Protein AF-A0A8H6SR67-F1 (afdb_monomer)

Foldseek 3Di:
DDDDPPDDPDPPPDPDVPPPPPLNVQLVVDPDPVSNVVSVVVVVVVVVVVVVVVVCCVVCVCVVVDHDPVNVVVVVVVVVVVVVVVVVVVVVVVVVVVVVVVVVVVVVVVVVVVVVVVVPPDVPDDDPDPPDPPPVVVPDPPDDDDPDDDDPDDPPVPPVVVVVVVVPPPDPDPPPPPDDPPPDDDDDDDDDDD

Secondary structure (DSSP, 8-state):
-PPP--S-S-------TT---HHHHHHHT-SSHHHHHHHHHHHHHHHHHHHHHHHHHHHHHHHHS-S-HHHHHHHHHHHHHHHHHHHHHHHHHHHHHHHHHHHHHHHHHHHHHHHHHHHTS-TT--TT----TTSGGG-S------TT-----TTSHHHHHHHHTTTSS------------------PPPP---

Radius of gyration: 42.51 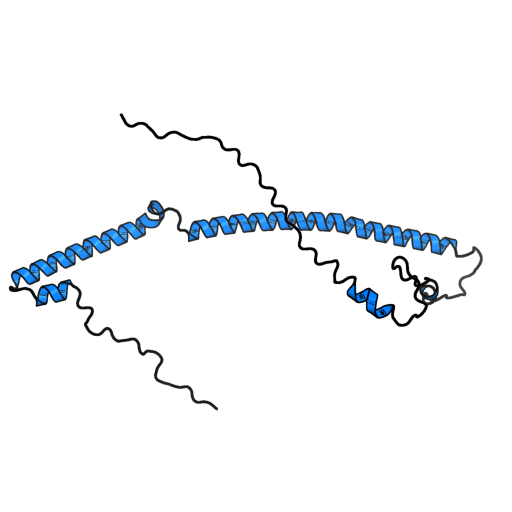Å; Cα contacts (8 Å, |Δi|>4): 21; chains: 1; bounding box: 93×81×114 Å

pLDDT: mean 72.92, std 17.98, range [45.72, 97.69]

Structure (mmCIF, N/CA/C/O backbone):
data_AF-A0A8H6SR67-F1
#
_entry.id   AF-A0A8H6SR67-F1
#
loop_
_atom_site.group_PDB
_atom_site.id
_atom_site.type_symbol
_atom_site.label_atom_id
_atom_site.labe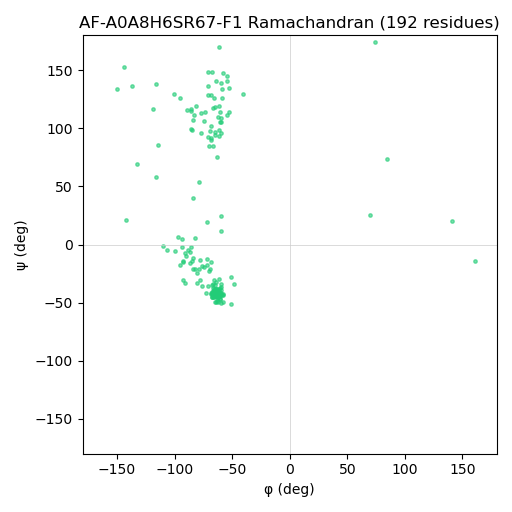l_alt_id
_atom_site.label_comp_id
_atom_site.label_asym_id
_atom_site.label_entity_id
_atom_site.label_seq_id
_atom_site.pdbx_PDB_ins_code
_atom_site.Cartn_x
_atom_site.Cartn_y
_atom_site.Cartn_z
_atom_site.occupancy
_atom_site.B_iso_or_equiv
_atom_site.auth_seq_id
_atom_site.auth_comp_id
_atom_site.auth_asym_id
_atom_site.auth_atom_id
_atom_site.pdbx_PDB_model_num
ATOM 1 N N . MET A 1 1 ? 12.847 -42.271 16.193 1.00 48.56 1 MET A N 1
ATOM 2 C CA . MET A 1 1 ? 11.370 -42.287 16.180 1.00 48.56 1 MET A CA 1
ATOM 3 C C . MET A 1 1 ? 10.909 -41.664 17.487 1.00 48.56 1 MET A C 1
ATOM 5 O O . MET A 1 1 ? 10.981 -42.322 18.514 1.00 48.56 1 MET A O 1
ATOM 9 N N . SER A 1 2 ? 10.582 -40.372 17.466 1.00 56.56 2 SER A N 1
ATOM 10 C CA . SER A 1 2 ? 10.213 -39.601 18.661 1.00 56.56 2 SER A CA 1
ATOM 11 C C . SER A 1 2 ? 8.695 -39.578 18.804 1.00 56.56 2 SER A C 1
ATOM 13 O O . SER A 1 2 ? 7.998 -39.233 17.852 1.00 56.56 2 SER A O 1
ATOM 15 N N . ALA A 1 3 ? 8.195 -39.978 19.971 1.00 55.03 3 ALA A N 1
ATOM 16 C CA . ALA A 1 3 ? 6.772 -39.980 20.281 1.00 55.03 3 ALA A CA 1
ATOM 17 C C . ALA A 1 3 ? 6.247 -38.538 20.454 1.00 55.03 3 ALA A C 1
ATOM 19 O O . ALA A 1 3 ? 6.911 -37.732 21.113 1.00 55.03 3 ALA A O 1
ATOM 20 N N . PRO A 1 4 ? 5.075 -38.190 19.891 1.00 62.72 4 PRO A N 1
ATOM 21 C CA . PRO A 1 4 ? 4.461 -36.888 20.110 1.00 62.72 4 PRO A CA 1
ATOM 22 C C . PRO A 1 4 ? 3.940 -36.786 21.549 1.00 62.72 4 PRO A C 1
ATOM 24 O O . PRO A 1 4 ? 3.215 -37.651 22.039 1.00 62.72 4 PRO A O 1
ATOM 27 N N . ASN A 1 5 ? 4.339 -35.708 22.220 1.00 56.53 5 ASN A N 1
ATOM 28 C CA . ASN A 1 5 ? 3.987 -35.369 23.594 1.00 56.53 5 ASN A CA 1
ATOM 29 C C . ASN A 1 5 ? 2.497 -34.972 23.656 1.00 56.53 5 ASN A C 1
ATOM 31 O O . ASN A 1 5 ? 2.131 -33.806 23.517 1.00 56.53 5 ASN A O 1
ATOM 35 N N . SER A 1 6 ? 1.629 -35.975 23.772 1.00 63.91 6 SER A N 1
ATOM 36 C CA . SER A 1 6 ? 0.184 -35.820 23.931 1.00 63.91 6 SER A CA 1
ATOM 37 C C . SER A 1 6 ? -0.126 -35.415 25.373 1.00 63.91 6 SER A C 1
ATOM 39 O O . SER A 1 6 ? 0.089 -36.210 26.285 1.00 63.91 6 SER A O 1
ATOM 41 N N . GLY A 1 7 ? -0.627 -34.193 25.593 1.00 59.91 7 GLY A N 1
ATOM 42 C CA . GLY A 1 7 ? -1.340 -33.891 26.845 1.00 59.91 7 GLY A CA 1
ATOM 43 C C . GLY A 1 7 ? -1.136 -32.532 27.522 1.00 59.91 7 GLY A C 1
ATOM 44 O O . GLY A 1 7 ? -1.398 -32.444 28.718 1.00 59.91 7 GLY A O 1
ATOM 45 N N . LYS A 1 8 ? -0.672 -31.471 26.839 1.00 60.59 8 LYS A N 1
ATOM 46 C CA . LYS A 1 8 ? -0.460 -30.147 27.481 1.00 60.59 8 LYS A CA 1
ATOM 47 C C . LYS A 1 8 ? -0.822 -28.914 26.621 1.00 60.59 8 LYS A C 1
ATOM 49 O O . LYS A 1 8 ? -0.307 -27.837 26.889 1.00 60.59 8 LYS A O 1
ATOM 54 N N . ILE A 1 9 ? -1.660 -29.024 25.583 1.00 63.28 9 ILE A N 1
ATOM 55 C CA . ILE A 1 9 ? -1.846 -27.904 24.623 1.00 63.28 9 ILE A CA 1
ATOM 56 C C . ILE A 1 9 ? -2.922 -26.883 25.047 1.00 63.28 9 ILE A C 1
ATOM 58 O O . ILE A 1 9 ? -2.877 -25.747 24.594 1.00 63.28 9 ILE A O 1
ATOM 62 N N . PHE A 1 10 ? -3.806 -27.200 25.997 1.00 70.12 10 PHE A N 1
ATOM 63 C CA . PHE A 1 10 ? -4.780 -26.224 26.506 1.00 70.12 10 PHE A CA 1
ATOM 64 C C . PHE A 1 10 ? -4.816 -26.215 28.026 1.00 70.12 10 PHE A C 1
ATOM 66 O O . PHE A 1 10 ? -5.795 -26.596 28.652 1.00 70.12 10 PHE A O 1
ATOM 73 N N . ASN A 1 11 ? -3.733 -25.729 28.627 1.00 61.09 11 ASN A N 1
ATOM 74 C CA . ASN A 1 11 ? -3.789 -25.204 29.986 1.00 61.09 11 ASN A CA 1
ATOM 75 C C . ASN A 1 11 ? -4.380 -23.782 29.930 1.00 61.09 11 ASN A C 1
ATOM 77 O O . ASN A 1 11 ? -3.738 -22.827 30.359 1.00 61.09 11 ASN A O 1
ATOM 81 N N . VAL A 1 12 ? -5.560 -23.639 29.311 1.00 71.62 12 VAL A N 1
ATOM 82 C CA . VAL A 1 12 ? -6.364 -22.421 29.429 1.00 71.62 12 VAL A CA 1
ATOM 83 C C . VAL A 1 12 ? -6.784 -22.394 30.893 1.00 71.62 12 VAL A C 1
ATOM 85 O O . VAL A 1 12 ? -7.403 -23.364 31.332 1.00 71.62 12 VAL A O 1
ATOM 88 N N . PRO A 1 13 ? -6.389 -21.379 31.680 1.00 67.94 13 PRO A N 1
ATOM 89 C CA . PRO A 1 13 ? -6.918 -21.214 33.020 1.00 67.94 13 PRO A CA 1
ATOM 90 C C . PRO A 1 13 ? -8.438 -21.216 32.894 1.00 67.94 13 PRO A C 1
ATOM 92 O O . PRO A 1 13 ? -8.996 -20.341 32.231 1.00 67.94 13 PRO A O 1
ATOM 95 N N . GLU A 1 14 ? -9.097 -22.234 33.448 1.00 61.97 14 GLU A N 1
ATOM 96 C CA . GLU A 1 14 ? -10.540 -22.163 33.624 1.00 61.97 14 GLU A CA 1
ATOM 97 C C . GLU A 1 14 ? -10.808 -20.856 34.374 1.00 61.97 14 GLU A C 1
ATOM 99 O O . GLU A 1 14 ? -10.043 -20.553 35.302 1.00 61.97 14 GLU A O 1
ATOM 104 N N . PRO A 1 15 ? -11.801 -20.050 33.959 1.00 56.59 15 PRO A N 1
ATOM 105 C CA . PRO A 1 15 ? -12.179 -18.866 34.703 1.00 56.59 15 PRO A CA 1
ATOM 106 C C . PRO A 1 15 ? -12.599 -19.350 36.085 1.00 56.59 15 PRO A C 1
ATOM 108 O O . PRO A 1 15 ? -13.715 -19.820 36.309 1.00 56.59 15 PRO A O 1
ATOM 111 N N . THR A 1 16 ? -11.655 -19.303 37.022 1.00 61.44 16 THR A N 1
ATOM 112 C CA . THR A 1 16 ? -11.962 -19.374 38.434 1.00 61.44 16 THR A CA 1
ATOM 113 C C . THR A 1 16 ? -12.971 -18.260 38.654 1.00 61.44 16 THR A C 1
ATOM 115 O O . THR A 1 16 ? -12.894 -17.211 38.019 1.00 61.44 16 THR A O 1
ATOM 118 N N . SER A 1 17 ? -13.970 -18.509 39.487 1.00 55.38 17 SER A N 1
ATOM 119 C CA . SER A 1 17 ? -15.159 -17.683 39.733 1.00 55.38 17 SER A CA 1
ATOM 120 C C . SER A 1 17 ? -14.891 -16.251 40.260 1.00 55.38 17 SER A C 1
ATOM 122 O O . SER A 1 17 ? -15.740 -15.664 40.921 1.00 55.38 17 SER A O 1
ATOM 124 N N . ALA A 1 18 ? -13.709 -15.699 39.988 1.00 51.75 18 ALA A N 1
ATOM 125 C CA . ALA A 1 18 ? -13.284 -14.319 40.132 1.00 51.75 18 ALA A CA 1
ATOM 126 C C . ALA A 1 18 ? -13.966 -13.354 39.144 1.00 51.75 18 ALA A C 1
ATOM 128 O O . ALA A 1 18 ? -13.979 -12.162 39.420 1.00 51.75 18 ALA A O 1
ATOM 129 N N . ASP A 1 19 ? -14.615 -13.841 38.081 1.00 56.16 19 ASP A N 1
ATOM 130 C CA . ASP A 1 19 ? -15.548 -13.032 37.276 1.00 56.16 19 ASP A CA 1
ATOM 131 C C . ASP A 1 19 ? -16.954 -13.008 37.904 1.00 56.16 19 ASP A C 1
ATOM 133 O O . ASP A 1 19 ? -17.977 -13.069 37.217 1.00 56.16 19 ASP A O 1
ATOM 137 N N . GLN A 1 20 ? -17.039 -12.912 39.236 1.00 58.94 20 GLN A N 1
ATOM 138 C CA . GLN A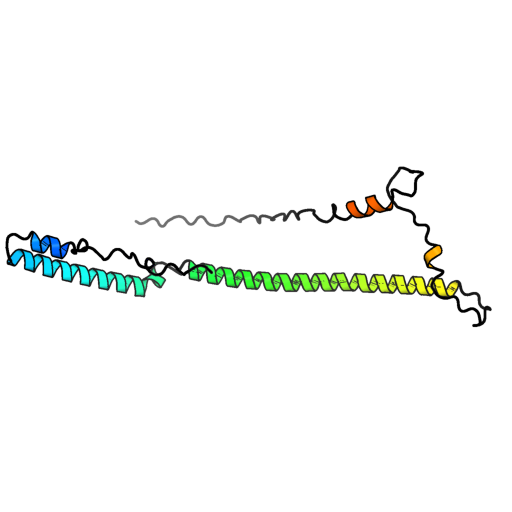 1 20 ? -18.244 -12.329 39.810 1.00 58.94 20 GLN A CA 1
ATOM 139 C C . GLN A 1 20 ? -18.320 -10.905 39.276 1.00 58.94 20 GLN A C 1
ATOM 141 O O . GLN A 1 20 ? -17.466 -10.067 39.564 1.00 58.94 20 GLN A O 1
ATOM 146 N N . THR A 1 21 ? -19.334 -10.638 38.458 1.00 71.06 21 THR A N 1
ATOM 147 C CA . THR A 1 21 ? -19.609 -9.275 38.020 1.00 71.06 21 THR A CA 1
ATOM 148 C C . THR A 1 21 ? -19.749 -8.401 39.266 1.00 71.06 21 THR A C 1
ATOM 150 O O . THR A 1 21 ? -20.254 -8.848 40.299 1.00 71.06 21 THR A O 1
ATOM 153 N N . THR A 1 22 ? -19.306 -7.144 39.200 1.00 79.31 22 THR A N 1
ATOM 154 C CA . THR A 1 22 ? -19.387 -6.208 40.337 1.00 79.31 22 THR A CA 1
ATOM 155 C C . THR A 1 22 ? -20.805 -6.142 40.928 1.00 79.31 22 THR A C 1
ATOM 157 O O . THR A 1 22 ? -20.970 -5.943 42.128 1.00 79.31 22 THR A O 1
ATOM 160 N N . ALA A 1 23 ? -21.830 -6.400 40.106 1.00 76.25 23 ALA A N 1
ATOM 161 C CA . ALA A 1 23 ? -23.219 -6.545 40.527 1.00 76.25 23 ALA A CA 1
ATOM 162 C C . ALA A 1 23 ? -23.479 -7.786 41.405 1.00 76.25 23 ALA A C 1
ATOM 164 O O . ALA A 1 23 ? -24.133 -7.663 42.437 1.00 76.25 23 ALA A O 1
ATOM 165 N N . ALA A 1 24 ? -22.947 -8.960 41.048 1.00 77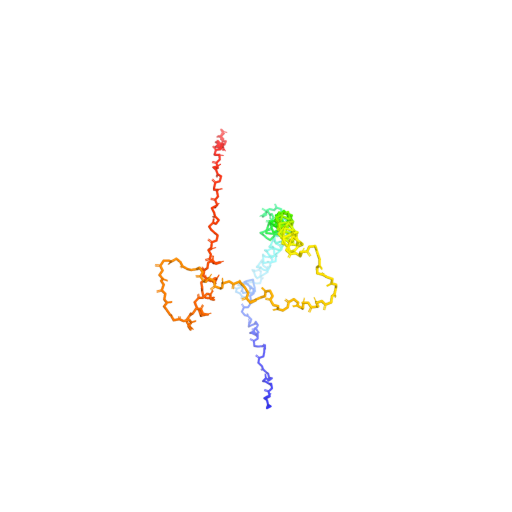.94 24 ALA A N 1
ATOM 166 C CA . ALA A 1 24 ? -23.105 -10.188 41.832 1.00 77.94 24 ALA A CA 1
ATOM 167 C C . ALA A 1 24 ? -22.447 -10.075 43.219 1.00 77.94 24 ALA A C 1
ATOM 169 O O . ALA A 1 24 ? -23.024 -10.511 44.217 1.00 77.94 24 ALA A O 1
ATOM 170 N N . GLN A 1 25 ? -21.283 -9.419 43.304 1.00 83.38 25 GLN A N 1
ATOM 171 C CA . GLN A 1 25 ? -20.640 -9.133 44.589 1.00 83.38 25 GLN A CA 1
ATOM 172 C C . GLN A 1 25 ? -21.457 -8.123 45.416 1.00 83.38 25 GLN A C 1
ATOM 174 O O . GLN A 1 25 ? -21.718 -8.353 46.596 1.00 83.38 25 GLN A O 1
ATOM 179 N N . ALA A 1 26 ? -21.942 -7.043 44.793 1.00 83.31 26 ALA A N 1
ATOM 180 C CA . ALA A 1 26 ? -22.768 -6.042 45.470 1.00 83.31 26 ALA A CA 1
ATOM 181 C C . ALA A 1 26 ? -24.114 -6.606 45.970 1.00 83.31 26 ALA A C 1
ATOM 183 O O . ALA A 1 26 ? -24.610 -6.185 47.016 1.00 83.31 26 ALA A O 1
ATOM 184 N N . GLN A 1 27 ? -24.692 -7.587 45.270 1.00 80.94 27 GLN A N 1
ATOM 185 C CA . GLN A 1 27 ? -25.867 -8.323 45.742 1.00 80.94 27 GLN A CA 1
ATOM 186 C C . GLN A 1 27 ? -25.554 -9.199 46.958 1.00 80.94 27 GLN A C 1
ATOM 188 O O . GLN A 1 27 ? -26.343 -9.223 47.902 1.00 80.94 27 GLN A O 1
ATOM 193 N N . ALA A 1 28 ? -24.413 -9.896 46.961 1.00 84.12 28 ALA A N 1
ATOM 194 C CA . ALA A 1 28 ? -23.991 -10.737 48.083 1.00 84.12 28 ALA A CA 1
ATOM 195 C C . ALA A 1 28 ? -23.689 -9.920 49.355 1.00 84.12 28 ALA A C 1
ATOM 197 O O . ALA A 1 28 ? -23.907 -10.398 50.467 1.00 84.12 28 ALA A O 1
ATOM 198 N N . GLU A 1 29 ? -23.227 -8.679 49.196 1.00 87.81 29 GLU A N 1
ATOM 199 C CA . GLU A 1 29 ? -22.931 -7.750 50.294 1.00 87.81 29 GLU A CA 1
ATOM 200 C C . GLU A 1 29 ? -24.157 -6.929 50.754 1.00 87.81 29 GLU A C 1
ATOM 202 O O . GLU A 1 29 ? -24.098 -6.210 51.760 1.00 87.81 29 GLU A O 1
ATOM 207 N N . ALA A 1 30 ? -25.293 -7.028 50.054 1.00 89.88 30 ALA A N 1
ATOM 208 C CA . ALA A 1 30 ? -26.492 -6.262 50.371 1.00 89.88 30 ALA A CA 1
ATOM 209 C C . ALA A 1 30 ? -27.128 -6.715 51.697 1.00 89.88 30 ALA A C 1
ATOM 211 O O . ALA A 1 30 ? -27.452 -7.880 51.914 1.00 89.88 30 ALA A O 1
ATOM 212 N N . LYS A 1 31 ? -27.393 -5.751 52.588 1.00 91.31 31 LYS A N 1
ATOM 213 C CA . LYS A 1 31 ? -27.946 -6.017 53.931 1.00 91.31 31 LYS A CA 1
ATOM 214 C C . LYS A 1 31 ? -29.396 -6.510 53.919 1.00 91.31 31 LYS A C 1
ATOM 216 O O . LYS A 1 31 ? -29.853 -7.076 54.909 1.00 91.31 31 LYS A O 1
ATOM 221 N N . THR A 1 32 ? -30.140 -6.246 52.844 1.00 93.50 32 THR A N 1
ATOM 222 C CA . THR A 1 32 ? -31.551 -6.624 52.697 1.00 93.50 32 THR A CA 1
ATOM 223 C C . THR A 1 32 ? -31.862 -7.013 51.251 1.00 93.50 32 THR A C 1
ATOM 225 O O . THR A 1 32 ? -31.248 -6.507 50.311 1.00 93.50 32 THR A O 1
ATOM 228 N N . ALA A 1 33 ? -32.862 -7.880 51.062 1.00 90.50 33 ALA A N 1
ATOM 229 C CA . ALA A 1 33 ? -33.283 -8.341 49.735 1.00 90.50 33 ALA A CA 1
ATOM 230 C C . ALA A 1 33 ? -33.791 -7.205 48.827 1.00 90.50 33 ALA A C 1
ATOM 232 O O . ALA A 1 33 ? -33.637 -7.270 47.610 1.00 90.50 33 ALA A O 1
ATOM 233 N N . THR A 1 34 ? -34.370 -6.149 49.408 1.00 93.19 34 THR A N 1
ATOM 234 C CA . THR A 1 34 ? -34.803 -4.961 48.657 1.00 93.19 34 THR A CA 1
ATOM 235 C C . THR A 1 34 ? -33.614 -4.245 48.021 1.00 93.19 34 THR A C 1
ATOM 237 O O . THR A 1 34 ? -33.672 -3.923 46.839 1.00 93.19 34 THR A O 1
ATOM 240 N N . ILE A 1 35 ? -32.518 -4.067 48.771 1.00 91.19 35 ILE A N 1
ATOM 241 C CA . ILE A 1 35 ? -31.294 -3.428 48.265 1.00 91.19 35 ILE A CA 1
ATOM 242 C C . ILE A 1 35 ? -30.646 -4.303 47.184 1.00 91.19 35 ILE A C 1
ATOM 244 O O . ILE A 1 35 ? -30.235 -3.787 46.151 1.00 91.19 35 ILE A O 1
ATOM 248 N N . ALA A 1 36 ? -30.613 -5.627 47.367 1.00 88.44 36 ALA A N 1
ATOM 249 C CA . ALA A 1 36 ? -30.083 -6.545 46.353 1.00 88.44 36 ALA A CA 1
ATOM 250 C C . ALA A 1 36 ? -30.842 -6.449 45.013 1.00 88.44 36 ALA A C 1
ATOM 252 O O . ALA A 1 36 ? -30.228 -6.466 43.946 1.00 88.44 36 ALA A O 1
ATOM 253 N N . ARG A 1 37 ? -32.173 -6.300 45.063 1.00 89.88 37 ARG A N 1
ATOM 254 C CA . ARG A 1 37 ? -33.010 -6.138 43.866 1.00 89.88 37 ARG A CA 1
ATOM 255 C C . ARG A 1 37 ? -32.811 -4.777 43.193 1.00 89.88 37 ARG A C 1
ATOM 257 O O . ARG A 1 37 ? -32.835 -4.693 41.973 1.00 89.88 37 ARG A O 1
ATOM 264 N N . GLU A 1 38 ? -32.592 -3.719 43.966 1.00 92.12 38 GLU A N 1
ATOM 265 C CA . GLU A 1 38 ? -32.273 -2.394 43.419 1.00 92.12 38 GLU A CA 1
ATOM 266 C C . GLU A 1 38 ? -30.908 -2.384 42.710 1.00 92.12 38 GLU A C 1
ATOM 268 O O . GLU A 1 38 ? -30.781 -1.826 41.621 1.00 92.12 38 GLU A O 1
ATOM 273 N N . VAL A 1 39 ? -29.907 -3.075 43.269 1.00 91.69 39 VAL A N 1
ATOM 274 C CA . VAL A 1 39 ? -28.605 -3.290 42.614 1.00 91.69 39 VAL A CA 1
ATOM 275 C C . VAL A 1 39 ? -28.766 -4.038 41.288 1.00 91.69 39 VAL A C 1
ATOM 277 O O . VAL A 1 39 ? -28.141 -3.652 40.305 1.00 91.69 39 VAL A O 1
ATOM 280 N N . GLU A 1 40 ? -29.623 -5.061 41.239 1.00 88.25 40 GLU A N 1
ATOM 281 C CA . GLU A 1 40 ? -29.919 -5.816 40.011 1.00 88.25 40 GLU A CA 1
ATOM 282 C C . GLU A 1 40 ? -30.492 -4.920 38.909 1.00 88.25 40 GLU A C 1
ATOM 284 O O . GLU A 1 40 ? -29.983 -4.902 37.793 1.00 88.25 40 GLU A O 1
ATOM 289 N N . ILE A 1 41 ? -31.514 -4.125 39.245 1.00 92.69 41 ILE A N 1
ATOM 290 C CA . ILE A 1 41 ? -32.176 -3.214 38.302 1.00 92.69 41 ILE A CA 1
ATOM 291 C C . ILE A 1 41 ? -31.185 -2.172 37.777 1.00 92.69 41 ILE A C 1
ATOM 293 O O . ILE A 1 41 ? -31.146 -1.898 36.578 1.00 92.69 41 ILE A O 1
ATOM 297 N N . ASN A 1 42 ? -30.359 -1.609 38.660 1.00 91.56 42 ASN A N 1
ATOM 298 C CA . ASN A 1 42 ? -29.353 -0.626 38.271 1.00 91.56 42 ASN A CA 1
ATOM 299 C C . ASN A 1 42 ? -28.264 -1.240 37.383 1.00 91.56 42 ASN A C 1
ATOM 301 O O . ASN A 1 42 ? -27.809 -0.587 36.444 1.00 91.56 42 ASN A O 1
ATOM 305 N N . ALA A 1 43 ? -27.857 -2.482 37.658 1.00 90.50 43 ALA A N 1
ATOM 306 C CA . ALA A 1 43 ? -26.887 -3.199 36.841 1.00 90.50 43 ALA A CA 1
ATOM 307 C C . ALA A 1 43 ? -27.436 -3.494 35.438 1.00 90.50 43 ALA A C 1
ATOM 309 O O . ALA A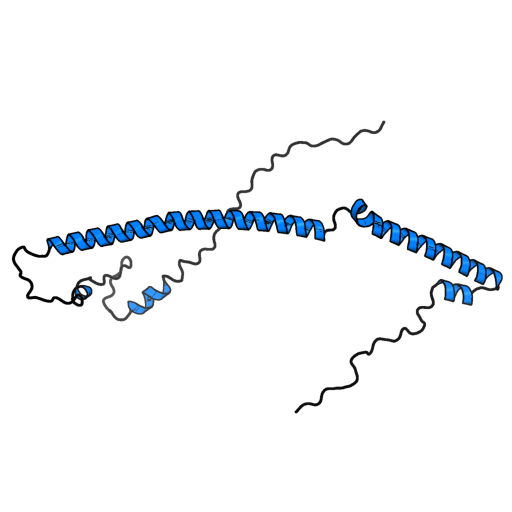 1 43 ? -26.738 -3.234 34.458 1.00 90.50 43 ALA A O 1
ATOM 310 N N . GLU A 1 44 ? -28.684 -3.960 35.331 1.00 91.38 44 GLU A N 1
ATOM 311 C CA . GLU A 1 44 ? -29.306 -4.230 34.030 1.00 91.38 44 GLU A CA 1
ATOM 312 C C . GLU A 1 44 ? -29.487 -2.935 33.229 1.00 91.38 44 GLU A C 1
ATOM 314 O O . GLU A 1 44 ? -29.114 -2.869 32.063 1.00 91.38 44 GLU A O 1
ATOM 319 N N . HIS A 1 45 ? -29.926 -1.850 33.876 1.00 94.94 45 HIS A N 1
ATOM 320 C CA . HIS A 1 45 ? -30.037 -0.549 33.217 1.00 94.94 45 HIS A CA 1
ATOM 321 C C . HIS A 1 45 ? -28.677 -0.017 32.731 1.00 94.94 45 HIS A C 1
ATOM 323 O O . HIS A 1 45 ? -28.570 0.511 31.625 1.00 94.94 45 HIS A O 1
ATOM 329 N N . ALA A 1 46 ? -27.615 -0.160 33.531 1.00 92.62 46 ALA A N 1
ATOM 330 C CA . ALA A 1 46 ? -26.271 0.241 33.121 1.00 92.62 46 ALA A CA 1
ATOM 331 C C . ALA A 1 46 ? -25.761 -0.584 31.929 1.00 92.62 46 ALA A C 1
ATOM 333 O O . ALA A 1 46 ? -25.130 -0.030 31.027 1.00 92.62 46 ALA A O 1
ATOM 334 N N . LYS A 1 47 ? -26.058 -1.888 31.911 1.00 92.31 47 LYS A N 1
ATOM 335 C CA . LYS A 1 47 ? -25.741 -2.785 30.799 1.00 92.31 47 LYS A CA 1
ATOM 336 C C . LYS A 1 47 ? -26.479 -2.370 29.525 1.00 92.31 47 LYS A C 1
ATOM 338 O O . LYS A 1 47 ? -25.818 -2.184 28.510 1.00 92.31 47 LYS A O 1
ATOM 343 N N . ASP A 1 48 ? -27.786 -2.124 29.589 1.00 95.19 48 ASP A N 1
ATOM 344 C CA . ASP A 1 48 ? -28.582 -1.684 28.434 1.00 95.19 48 ASP A CA 1
ATOM 345 C C . ASP A 1 48 ? -28.051 -0.369 27.840 1.00 95.19 48 ASP A C 1
ATOM 347 O O . ASP A 1 48 ? -27.904 -0.223 26.623 1.00 95.19 48 ASP A O 1
ATOM 351 N N . VAL A 1 49 ? -27.709 0.600 28.698 1.00 95.88 49 VAL A N 1
ATOM 352 C CA . VAL A 1 49 ? -27.119 1.874 28.261 1.00 95.88 49 VAL A CA 1
ATOM 353 C C . VAL A 1 49 ? -25.752 1.652 27.609 1.00 95.88 49 VAL A C 1
ATOM 355 O O . VAL A 1 49 ? -25.464 2.271 26.583 1.00 95.88 49 VAL A O 1
ATOM 358 N N . ALA A 1 50 ? -24.917 0.774 28.169 1.00 93.25 50 ALA A N 1
ATOM 359 C CA . ALA A 1 50 ? -23.608 0.451 27.608 1.00 93.25 50 ALA A CA 1
ATOM 360 C C . ALA A 1 50 ? -23.717 -0.274 26.257 1.00 93.25 50 ALA A C 1
ATOM 362 O O . ALA A 1 50 ? -22.992 0.077 25.325 1.00 93.25 50 ALA A O 1
ATOM 363 N N . GLU A 1 51 ? -24.636 -1.232 26.121 1.00 94.38 51 GLU A N 1
ATOM 364 C CA . GLU A 1 51 ? -24.908 -1.937 24.863 1.00 94.38 51 GLU A CA 1
ATOM 365 C C . GLU A 1 51 ? -25.403 -0.970 23.785 1.00 94.38 51 GLU A C 1
ATOM 367 O O . GLU A 1 51 ? -24.892 -0.979 22.664 1.00 94.38 51 GLU A O 1
ATOM 372 N N . ASN A 1 52 ? -26.328 -0.070 24.130 1.00 94.69 52 ASN A N 1
ATOM 373 C CA . ASN A 1 52 ? -26.814 0.948 23.204 1.00 94.69 52 ASN A CA 1
ATOM 374 C C . ASN A 1 52 ? -25.699 1.930 22.800 1.00 94.69 52 ASN A C 1
ATOM 376 O O . ASN A 1 52 ? -25.522 2.222 21.620 1.00 94.69 52 ASN A O 1
ATOM 380 N N . ALA A 1 53 ? -24.885 2.396 23.752 1.00 90.62 53 ALA A N 1
ATOM 381 C CA . ALA A 1 53 ? -23.745 3.263 23.456 1.00 90.62 53 ALA A CA 1
ATOM 382 C C . ALA A 1 53 ? -22.714 2.571 22.548 1.00 90.62 53 ALA A C 1
ATOM 384 O O . ALA A 1 53 ? -22.217 3.189 21.606 1.00 90.62 53 ALA A O 1
ATOM 385 N N . ALA A 1 54 ? -22.422 1.289 22.784 1.00 89.25 54 ALA A N 1
ATOM 386 C CA . ALA A 1 54 ? -21.536 0.497 21.936 1.00 89.25 54 ALA A CA 1
ATOM 387 C C . ALA A 1 54 ? -22.120 0.294 20.531 1.00 89.25 54 ALA A C 1
ATOM 389 O O . ALA A 1 54 ? -21.395 0.419 19.546 1.00 89.25 54 ALA A O 1
ATOM 390 N N . PHE A 1 55 ? -23.427 0.045 20.422 1.00 89.94 55 PHE A N 1
ATOM 391 C CA . PHE A 1 55 ? -24.124 -0.063 19.143 1.00 89.94 55 PHE A CA 1
ATOM 392 C C . PHE A 1 55 ? -24.082 1.253 18.355 1.00 89.94 55 PHE A C 1
ATOM 394 O O . PHE A 1 55 ? -23.749 1.258 17.168 1.00 89.94 55 PHE A O 1
ATOM 401 N N . VAL A 1 56 ? -24.358 2.385 19.008 1.00 87.06 56 VAL A N 1
ATOM 402 C CA . VAL A 1 56 ? -24.247 3.721 18.400 1.00 87.06 56 VAL A CA 1
ATOM 403 C C . VAL A 1 56 ? -22.801 3.998 17.982 1.00 87.06 56 VAL A C 1
ATOM 405 O O . VAL A 1 56 ? -22.565 4.455 16.869 1.00 87.06 56 VAL A O 1
ATOM 408 N N . ALA A 1 57 ? -21.816 3.658 18.815 1.00 84.25 57 ALA A N 1
ATOM 409 C CA . ALA A 1 57 ? -20.403 3.814 18.478 1.00 84.25 57 ALA A CA 1
ATOM 410 C C . ALA A 1 57 ? -19.952 2.895 17.329 1.00 84.25 57 ALA A C 1
ATOM 412 O O . ALA A 1 57 ? -19.116 3.300 16.533 1.00 84.25 57 ALA A O 1
ATOM 413 N N . GLN A 1 58 ? -20.495 1.683 17.197 1.00 84.00 58 GLN A N 1
ATOM 414 C CA . GLN A 1 58 ? -20.206 0.804 16.058 1.00 84.00 58 GLN A CA 1
ATOM 415 C C . GLN A 1 58 ? -20.868 1.295 14.769 1.00 84.00 58 GLN A C 1
ATOM 417 O O . GLN A 1 58 ? -20.240 1.267 13.713 1.00 84.00 58 GLN A O 1
ATOM 422 N N . SER A 1 59 ? -22.121 1.746 14.849 1.00 85.06 59 SER A N 1
ATOM 423 C CA . SER A 1 59 ? -22.893 2.186 13.681 1.00 85.06 59 SER A CA 1
ATOM 424 C C . SER A 1 59 ? -22.473 3.565 13.170 1.00 85.06 59 SER A C 1
ATOM 426 O O . SER A 1 59 ? -22.436 3.769 11.962 1.00 85.06 59 SER A O 1
ATOM 428 N N . HIS A 1 60 ? -22.101 4.483 14.063 1.00 80.38 60 HIS A N 1
ATOM 429 C CA . HIS A 1 60 ? -21.673 5.844 13.719 1.00 80.38 60 HIS A CA 1
ATOM 430 C C . HIS A 1 60 ? -20.166 6.074 13.858 1.00 80.38 60 HIS A C 1
ATOM 432 O O . HIS A 1 60 ? -19.673 7.144 13.507 1.00 80.38 60 HIS A O 1
ATOM 438 N N . GLY A 1 61 ? -19.420 5.088 14.359 1.00 73.56 61 GLY A N 1
ATOM 439 C CA . GLY A 1 61 ? -17.967 5.150 14.512 1.00 73.56 61 GLY A CA 1
ATOM 440 C C . GLY A 1 61 ? -17.252 5.571 13.232 1.00 73.56 61 GLY A C 1
ATOM 441 O O . GLY A 1 61 ? -16.522 6.553 13.284 1.00 73.56 61 GLY A O 1
ATOM 442 N N . PRO A 1 62 ? -17.504 4.939 12.071 1.00 70.38 62 PRO A N 1
ATOM 443 C CA . PRO A 1 62 ? -16.840 5.308 10.818 1.00 70.38 62 PRO A CA 1
ATOM 444 C C . PRO A 1 62 ? -17.081 6.766 10.394 1.00 70.38 62 PRO A C 1
ATOM 446 O O . PRO A 1 62 ? -16.181 7.411 9.856 1.00 70.38 62 PRO A O 1
ATOM 449 N N . ASP A 1 63 ? -18.269 7.302 10.685 1.00 71.50 63 ASP A N 1
ATOM 450 C CA . ASP A 1 63 ? -18.650 8.674 10.334 1.00 71.50 63 ASP A CA 1
ATOM 451 C C . ASP A 1 63 ? -18.090 9.707 11.330 1.00 71.50 63 ASP A C 1
ATOM 453 O O . ASP A 1 63 ? -17.737 10.820 10.940 1.00 71.50 63 ASP A O 1
ATOM 457 N N . LEU A 1 64 ? -17.977 9.347 12.617 1.00 69.25 64 LEU A N 1
ATOM 458 C CA . LEU A 1 64 ? -17.541 10.242 13.699 1.00 69.25 64 LEU A CA 1
ATOM 459 C C . LEU A 1 64 ? -16.033 10.188 13.980 1.00 69.25 64 LEU A C 1
ATOM 461 O O . LEU A 1 64 ? -15.453 11.197 14.380 1.00 69.25 64 LEU A O 1
ATOM 465 N N . THR A 1 65 ? -15.375 9.044 13.770 1.00 70.75 65 THR A N 1
ATOM 466 C CA . THR A 1 65 ? -13.914 8.899 13.930 1.00 70.75 65 THR A CA 1
ATOM 467 C C . THR A 1 65 ? -13.141 9.238 12.655 1.00 70.75 65 THR A C 1
ATOM 469 O O . THR A 1 65 ? -11.910 9.268 12.668 1.00 70.75 65 THR A O 1
ATOM 472 N N . GLY A 1 66 ? -13.857 9.511 11.559 1.00 65.75 66 GLY A N 1
ATOM 473 C CA . GLY A 1 66 ? -13.300 9.614 10.217 1.00 65.75 66 GLY A CA 1
ATOM 474 C C . GLY A 1 66 ? -12.936 8.247 9.636 1.00 65.75 66 GLY A C 1
ATOM 475 O O . GLY A 1 66 ? -12.996 7.228 10.329 1.00 65.75 66 GLY A O 1
ATOM 476 N N . GLN A 1 67 ? -12.536 8.246 8.355 1.00 69.12 67 GLN A N 1
ATOM 477 C CA . GLN A 1 67 ? -11.986 7.071 7.669 1.00 69.12 67 GLN A CA 1
ATOM 478 C C . GLN A 1 67 ? -11.041 6.323 8.602 1.00 69.12 67 GLN A C 1
ATOM 480 O O . GLN A 1 67 ? -10.130 6.935 9.177 1.00 69.12 67 GLN A O 1
ATOM 485 N N . THR A 1 68 ? -11.242 5.011 8.738 1.00 77.50 68 THR A N 1
ATOM 486 C CA . THR A 1 68 ? -10.364 4.228 9.599 1.00 77.50 68 THR A CA 1
ATOM 487 C C . THR A 1 68 ? -8.923 4.398 9.100 1.00 77.50 68 THR A C 1
ATOM 489 O O . THR A 1 68 ? -8.703 4.580 7.895 1.00 77.50 68 THR A O 1
ATOM 492 N N . PRO A 1 69 ? -7.908 4.365 9.982 1.00 77.00 69 PRO A N 1
ATOM 493 C CA . PRO A 1 69 ? -6.511 4.429 9.555 1.00 77.00 69 PRO A CA 1
ATOM 494 C C . PRO A 1 69 ? -6.203 3.451 8.408 1.00 77.00 69 PRO A C 1
ATOM 496 O O . PRO A 1 69 ? -5.448 3.786 7.500 1.00 77.00 69 PRO A O 1
ATOM 499 N N . THR A 1 70 ? -6.861 2.289 8.407 1.00 82.88 70 THR A N 1
ATOM 500 C CA . THR A 1 70 ? -6.846 1.281 7.339 1.00 82.88 70 THR A CA 1
ATOM 501 C C . THR A 1 70 ? -7.379 1.788 6.001 1.00 82.88 70 THR A C 1
ATOM 503 O O . THR A 1 70 ? -6.713 1.585 4.991 1.00 82.88 70 THR A O 1
ATOM 506 N N . ASP A 1 71 ? -8.521 2.476 5.973 1.00 82.25 71 ASP A N 1
ATOM 507 C CA . ASP A 1 71 ? -9.113 3.001 4.731 1.00 82.25 71 ASP A CA 1
ATOM 508 C C . ASP A 1 71 ? -8.230 4.086 4.105 1.00 82.25 71 ASP A C 1
ATOM 510 O O . ASP A 1 71 ? -8.037 4.132 2.885 1.00 82.25 71 ASP A O 1
ATOM 514 N N . ARG A 1 72 ? -7.626 4.931 4.952 1.00 80.69 72 ARG A N 1
ATOM 515 C CA . ARG A 1 72 ? -6.621 5.911 4.521 1.00 80.69 72 ARG A CA 1
ATOM 516 C C . ARG A 1 72 ? -5.393 5.229 3.934 1.00 80.69 72 ARG A C 1
ATOM 518 O O . ARG A 1 72 ? -4.994 5.553 2.818 1.00 80.69 72 ARG A O 1
ATOM 525 N N . LEU A 1 73 ? -4.840 4.246 4.643 1.00 87.38 73 LEU A N 1
ATOM 526 C CA . LEU A 1 73 ? -3.704 3.449 4.175 1.00 87.38 73 LEU A CA 1
ATOM 527 C C . LEU A 1 73 ? -4.001 2.748 2.846 1.00 87.38 73 LEU A C 1
ATOM 529 O O . LEU A 1 73 ? -3.166 2.768 1.946 1.00 87.38 73 LEU A O 1
ATOM 533 N N . GLN A 1 74 ? -5.189 2.165 2.693 1.00 90.12 74 GLN A N 1
ATOM 534 C CA . GLN A 1 74 ? -5.599 1.482 1.469 1.00 90.12 74 GLN A CA 1
ATOM 535 C C . GLN A 1 74 ? -5.744 2.455 0.292 1.00 90.12 74 GLN A C 1
ATOM 537 O O . GLN A 1 74 ? -5.319 2.149 -0.827 1.00 90.12 74 GLN A O 1
ATOM 542 N N . THR A 1 75 ? -6.294 3.643 0.545 1.00 88.25 75 THR A N 1
ATOM 543 C CA . THR A 1 75 ? -6.421 4.702 -0.462 1.00 88.25 75 THR A CA 1
ATOM 544 C C . THR A 1 75 ? -5.045 5.206 -0.899 1.00 88.25 75 THR A C 1
ATOM 546 O O . THR A 1 75 ? -4.745 5.236 -2.092 1.00 88.25 75 THR A O 1
ATOM 549 N N . GLU A 1 76 ? -4.165 5.531 0.052 1.00 89.62 76 GLU A N 1
ATOM 550 C CA . GLU A 1 76 ? -2.800 5.982 -0.237 1.00 89.62 76 GLU A CA 1
ATOM 551 C C . GLU A 1 76 ? -1.971 4.917 -0.961 1.00 89.62 76 GLU A C 1
ATOM 553 O O . GLU A 1 76 ? -1.236 5.239 -1.897 1.00 89.62 76 GLU A O 1
ATOM 558 N N . ALA A 1 77 ? -2.099 3.649 -0.560 1.00 94.44 77 ALA A N 1
ATOM 559 C CA . ALA A 1 77 ? -1.436 2.535 -1.226 1.00 94.44 77 ALA A CA 1
ATOM 560 C C . ALA A 1 77 ? -1.887 2.425 -2.686 1.00 94.44 77 ALA A C 1
ATOM 562 O O . ALA A 1 77 ? -1.046 2.360 -3.580 1.00 94.44 77 ALA A O 1
ATOM 563 N N . SER A 1 78 ? -3.197 2.497 -2.939 1.00 94.62 78 SER A N 1
ATOM 564 C CA . SER A 1 78 ? -3.756 2.421 -4.295 1.00 94.62 78 SER A CA 1
ATOM 565 C C . SER A 1 78 ? -3.246 3.558 -5.189 1.00 94.62 78 SER A C 1
ATOM 567 O O . SER A 1 78 ? -2.854 3.318 -6.333 1.00 94.62 78 SER A O 1
ATOM 569 N N . ILE A 1 79 ? -3.173 4.784 -4.655 1.00 94.00 79 ILE A N 1
ATOM 570 C CA . ILE A 1 79 ? -2.638 5.952 -5.373 1.00 94.00 79 ILE A CA 1
ATOM 571 C C . ILE A 1 79 ? -1.152 5.757 -5.702 1.00 94.00 79 ILE A C 1
ATOM 573 O O . ILE A 1 79 ? -0.748 5.921 -6.855 1.00 94.00 79 ILE A O 1
ATOM 577 N N . LYS A 1 80 ? -0.334 5.370 -4.715 1.00 96.50 80 LYS A N 1
ATOM 578 C CA . LYS A 1 80 ? 1.111 5.165 -4.912 1.00 96.50 80 LYS A CA 1
ATOM 579 C C . LYS A 1 80 ? 1.406 4.033 -5.892 1.00 96.50 80 LYS A C 1
ATOM 581 O O . LYS A 1 80 ? 2.317 4.159 -6.706 1.00 96.50 80 LYS A O 1
ATOM 586 N N . THR A 1 81 ? 0.632 2.948 -5.858 1.00 96.56 81 THR A N 1
ATOM 587 C CA . THR A 1 81 ? 0.763 1.855 -6.829 1.00 96.56 81 THR A CA 1
ATOM 588 C C . THR A 1 81 ? 0.462 2.333 -8.248 1.00 96.56 81 THR A C 1
ATOM 590 O O . THR A 1 81 ? 1.225 2.012 -9.156 1.00 96.56 81 THR A O 1
ATOM 593 N N . GLY A 1 82 ? -0.585 3.143 -8.443 1.00 95.44 82 GLY A N 1
ATOM 594 C CA . GLY A 1 82 ? -0.880 3.750 -9.745 1.00 95.44 82 GLY A CA 1
ATOM 595 C C . GLY A 1 82 ? 0.283 4.600 -10.267 1.00 95.44 82 GLY A C 1
ATOM 596 O O . GLY A 1 82 ? 0.764 4.380 -11.377 1.00 95.44 82 GLY A O 1
ATOM 597 N N . GLN A 1 83 ? 0.813 5.492 -9.426 1.00 95.50 83 GLN A N 1
ATOM 598 C CA . GLN A 1 83 ? 1.956 6.344 -9.776 1.00 95.50 83 GLN A CA 1
ATOM 599 C C . GLN A 1 83 ? 3.210 5.538 -10.137 1.00 95.50 83 GLN A C 1
ATOM 601 O O . GLN A 1 83 ? 3.881 5.849 -11.120 1.00 95.50 83 GLN A O 1
ATOM 606 N N . ALA A 1 84 ? 3.516 4.483 -9.377 1.00 95.00 84 ALA A N 1
ATOM 607 C CA . ALA A 1 84 ? 4.661 3.618 -9.651 1.00 95.00 84 ALA A CA 1
ATOM 608 C C . ALA A 1 84 ? 4.523 2.884 -10.995 1.00 95.00 84 ALA A C 1
ATOM 610 O O . ALA A 1 84 ? 5.504 2.740 -11.727 1.00 95.00 84 ALA A O 1
ATOM 611 N N . VAL A 1 85 ? 3.310 2.445 -11.349 1.00 97.69 85 VAL A N 1
ATOM 612 C CA . VAL A 1 85 ? 3.036 1.814 -12.648 1.00 97.69 85 VAL A CA 1
ATOM 613 C C . VAL A 1 85 ? 3.253 2.803 -13.792 1.00 97.69 85 VAL A C 1
ATOM 615 O O . VAL A 1 85 ? 3.879 2.446 -14.791 1.00 97.69 85 VAL A O 1
ATOM 618 N N . ASP A 1 86 ? 2.777 4.038 -13.656 1.00 95.31 86 ASP A N 1
ATOM 619 C CA . ASP A 1 86 ? 2.915 5.046 -14.710 1.00 95.31 86 ASP A CA 1
ATOM 620 C C . ASP A 1 86 ? 4.375 5.485 -14.898 1.00 95.31 86 ASP A C 1
ATOM 622 O O . ASP A 1 86 ? 4.868 5.499 -16.028 1.00 95.31 86 ASP A O 1
ATOM 626 N N . GLN A 1 87 ? 5.116 5.702 -13.807 1.00 94.88 87 GLN A N 1
ATOM 627 C CA . GLN A 1 87 ? 6.564 5.952 -13.856 1.00 94.88 87 GLN A CA 1
ATOM 628 C C . GLN A 1 87 ? 7.341 4.770 -14.456 1.00 94.88 87 GLN A C 1
ATOM 630 O O . GLN A 1 87 ? 8.296 4.954 -15.217 1.00 94.88 87 GLN A O 1
ATOM 635 N N . GLY A 1 88 ? 6.926 3.539 -14.143 1.00 96.19 88 GLY A N 1
ATOM 636 C CA . GLY A 1 88 ? 7.511 2.329 -14.712 1.00 96.19 88 GLY A CA 1
ATOM 637 C C . GLY A 1 88 ? 7.346 2.268 -16.231 1.00 96.19 88 GLY A C 1
ATOM 638 O O . GLY A 1 88 ? 8.311 1.987 -16.943 1.00 96.19 88 GLY A O 1
ATOM 639 N N . LYS A 1 89 ? 6.154 2.593 -16.748 1.00 97.44 89 LYS A N 1
ATOM 640 C CA . LYS A 1 89 ? 5.904 2.662 -18.199 1.00 97.44 89 LYS A CA 1
ATOM 641 C C . LYS A 1 89 ? 6.787 3.703 -18.877 1.00 97.44 89 LYS A C 1
ATOM 643 O O . LYS A 1 89 ? 7.361 3.413 -19.926 1.00 97.44 89 LYS A O 1
ATOM 648 N N . GLU A 1 90 ? 6.920 4.883 -18.278 1.00 96.50 90 GLU A N 1
ATOM 649 C CA . GLU A 1 90 ? 7.773 5.944 -18.815 1.00 96.50 90 GLU A CA 1
ATOM 650 C C . GLU A 1 90 ? 9.244 5.508 -18.861 1.00 96.50 90 GLU A C 1
ATOM 652 O O . GLU A 1 90 ? 9.900 5.634 -19.896 1.00 96.50 90 GLU A O 1
ATOM 657 N N . THR A 1 91 ? 9.738 4.892 -17.785 1.00 95.94 91 THR A N 1
ATOM 658 C CA . THR A 1 91 ? 11.113 4.375 -17.706 1.00 95.94 91 THR A CA 1
ATOM 659 C C . THR A 1 91 ? 11.379 3.313 -18.776 1.00 95.94 91 THR A C 1
ATOM 661 O O . THR A 1 91 ? 12.417 3.339 -19.439 1.00 95.94 91 THR A O 1
ATOM 664 N N . VAL A 1 92 ? 10.436 2.389 -18.997 1.00 97.38 92 VAL A N 1
ATOM 665 C CA . VAL A 1 92 ? 10.554 1.366 -20.049 1.00 97.38 92 VAL A CA 1
ATOM 666 C C . VAL A 1 92 ? 10.581 2.005 -21.437 1.00 97.38 92 VAL A C 1
ATOM 668 O O . VAL A 1 92 ? 11.405 1.615 -22.262 1.00 97.38 92 VAL A O 1
ATOM 671 N N . ALA A 1 93 ? 9.734 3.002 -21.697 1.00 95.19 93 ALA A N 1
ATOM 672 C CA . ALA A 1 93 ? 9.731 3.714 -22.973 1.00 95.19 93 ALA A CA 1
ATOM 673 C C . ALA A 1 93 ? 11.061 4.449 -23.222 1.00 95.19 93 ALA A C 1
ATOM 675 O O . ALA A 1 93 ? 11.627 4.350 -24.312 1.00 95.19 93 ALA A O 1
ATOM 676 N N . GLN A 1 94 ? 11.608 5.119 -22.202 1.00 93.56 94 GLN A N 1
ATOM 677 C CA . GLN A 1 94 ? 12.918 5.773 -22.278 1.00 93.56 94 GLN A CA 1
ATOM 678 C C . GLN A 1 94 ? 14.045 4.761 -22.535 1.00 93.56 94 GLN A C 1
ATOM 680 O O . GLN A 1 94 ? 14.890 4.979 -23.406 1.00 93.56 94 GLN A O 1
ATOM 685 N N . ALA A 1 95 ? 14.034 3.623 -21.837 1.00 93.50 95 ALA A N 1
ATOM 686 C CA . ALA A 1 95 ? 15.016 2.558 -22.031 1.00 93.50 95 ALA A CA 1
ATOM 687 C C . ALA A 1 95 ? 14.940 1.949 -23.441 1.00 93.50 95 ALA A C 1
ATOM 689 O O . ALA A 1 95 ? 15.973 1.699 -24.061 1.00 93.50 95 ALA A O 1
ATOM 690 N N . GLN A 1 96 ? 13.734 1.750 -23.981 1.00 95.31 96 GLN A N 1
ATOM 691 C CA . GLN A 1 96 ? 13.540 1.288 -25.358 1.00 95.31 96 GLN A CA 1
ATOM 692 C C . GLN A 1 96 ? 14.069 2.300 -26.380 1.00 95.31 96 GLN A C 1
ATOM 694 O O . GLN A 1 96 ? 14.768 1.908 -27.316 1.00 95.31 96 GLN A O 1
ATOM 699 N N . ALA A 1 97 ? 13.791 3.593 -26.184 1.00 94.25 97 ALA A N 1
ATOM 700 C CA . ALA A 1 97 ? 14.294 4.655 -27.052 1.00 94.25 97 ALA A CA 1
ATOM 701 C C . ALA A 1 97 ? 15.832 4.717 -27.045 1.00 94.25 97 ALA A C 1
ATOM 703 O O . ALA A 1 97 ? 16.454 4.780 -28.107 1.00 94.25 97 ALA A O 1
ATOM 704 N N . ALA A 1 98 ? 16.457 4.614 -25.868 1.00 92.00 98 ALA A N 1
ATOM 705 C CA . ALA A 1 98 ? 17.912 4.538 -25.745 1.00 92.00 98 ALA A CA 1
ATOM 706 C C . ALA A 1 98 ? 18.482 3.264 -26.401 1.00 92.00 98 ALA A C 1
ATOM 708 O O . ALA A 1 98 ? 19.470 3.321 -27.13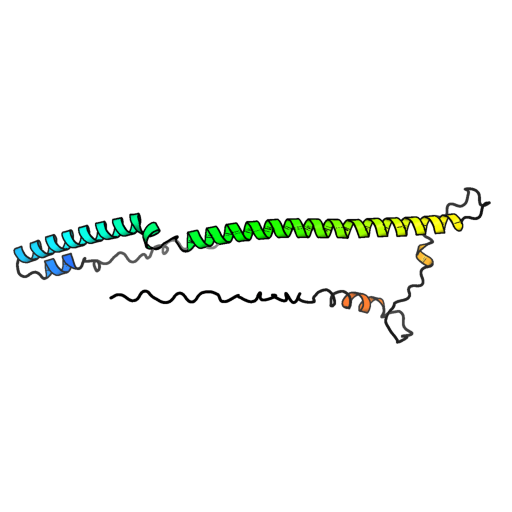6 1.00 92.00 98 ALA A O 1
ATOM 709 N N . GLY A 1 99 ? 17.828 2.116 -26.195 1.00 92.94 99 GLY A N 1
ATOM 710 C CA . GLY A 1 99 ? 18.213 0.828 -26.776 1.00 92.94 99 GLY A CA 1
ATOM 711 C C . GLY A 1 99 ? 18.204 0.817 -28.307 1.00 92.94 99 GLY A C 1
ATOM 712 O O . GLY A 1 99 ? 19.105 0.246 -28.925 1.00 92.94 99 GLY A O 1
ATOM 713 N N . ALA A 1 100 ? 17.237 1.496 -28.933 1.00 93.00 100 ALA A N 1
ATOM 714 C CA . ALA A 1 100 ? 17.169 1.621 -30.389 1.00 93.00 100 ALA A CA 1
ATOM 715 C C . ALA A 1 100 ? 18.422 2.300 -30.978 1.00 93.00 100 ALA A C 1
ATOM 717 O O . ALA A 1 100 ? 18.917 1.876 -32.026 1.00 93.00 100 ALA A O 1
ATOM 718 N N . GLY A 1 101 ? 18.982 3.291 -30.275 1.00 92.88 101 GLY A N 1
ATOM 719 C CA . GLY A 1 101 ? 20.219 3.967 -30.673 1.00 92.88 101 GLY A CA 1
ATOM 720 C C . GLY A 1 101 ? 21.428 3.029 -30.707 1.00 92.88 101 GLY A C 1
ATOM 721 O O . GLY A 1 101 ? 22.181 3.030 -31.680 1.00 92.88 101 GLY A O 1
ATOM 722 N N . TYR A 1 102 ? 21.577 2.163 -29.700 1.00 89.75 102 TYR A N 1
ATOM 723 C CA . TYR A 1 102 ? 22.679 1.195 -29.648 1.00 89.75 102 TYR A CA 1
ATOM 724 C C . TYR A 1 102 ? 22.612 0.160 -30.770 1.00 89.75 102 TYR A C 1
ATOM 726 O O . TYR A 1 102 ? 23.637 -0.182 -31.361 1.00 89.75 102 TYR A O 1
ATOM 734 N N . VAL A 1 103 ? 21.411 -0.323 -31.101 1.00 93.62 103 VAL A N 1
ATOM 735 C CA . VAL A 1 103 ? 21.233 -1.265 -32.215 1.00 93.62 103 VAL A CA 1
ATOM 736 C C . VAL A 1 103 ? 21.611 -0.609 -33.542 1.00 93.62 103 VAL A C 1
ATOM 738 O O . VAL A 1 103 ? 22.257 -1.249 -34.373 1.00 93.62 103 VAL A O 1
ATOM 741 N N . GLN A 1 104 ? 21.254 0.661 -33.746 1.00 92.62 104 GLN A N 1
ATOM 742 C CA . GLN A 1 104 ? 21.636 1.381 -34.958 1.00 92.62 104 GLN A CA 1
ATOM 743 C C . GLN A 1 104 ? 23.150 1.614 -35.021 1.00 92.62 104 GLN A C 1
ATOM 745 O O . GLN A 1 104 ? 23.769 1.286 -36.029 1.00 92.62 104 GLN A O 1
ATOM 750 N N . GLN A 1 105 ? 23.771 2.044 -33.919 1.00 94.25 105 GLN A N 1
ATOM 751 C CA . GLN A 1 105 ? 25.223 2.205 -33.838 1.00 94.25 105 GLN A CA 1
ATOM 752 C C . GLN A 1 105 ? 25.964 0.893 -34.143 1.00 94.25 105 GLN A C 1
ATOM 754 O O . GLN A 1 105 ? 26.946 0.886 -34.884 1.00 94.25 105 GLN A O 1
ATOM 759 N N . ALA A 1 106 ? 25.479 -0.235 -33.615 1.00 92.56 106 ALA A N 1
ATOM 760 C CA . ALA A 1 106 ? 26.041 -1.551 -33.906 1.00 92.56 106 ALA A CA 1
ATOM 761 C C . ALA A 1 106 ? 25.915 -1.921 -35.393 1.00 92.56 106 ALA A C 1
ATOM 763 O O . ALA A 1 106 ? 26.865 -2.450 -35.973 1.00 92.56 106 ALA A O 1
ATOM 764 N N . LYS A 1 107 ? 24.779 -1.609 -36.031 1.00 94.81 107 LYS A N 1
ATOM 765 C CA . LYS A 1 107 ? 24.586 -1.814 -37.477 1.00 94.81 107 LYS A CA 1
ATOM 766 C C . LYS A 1 107 ? 25.523 -0.946 -38.312 1.00 94.81 107 LYS A C 1
ATOM 768 O O . LYS A 1 107 ? 26.077 -1.442 -39.293 1.00 94.81 107 LYS A O 1
ATOM 773 N N . ASP A 1 108 ? 25.734 0.306 -37.926 1.00 95.19 108 ASP A N 1
ATOM 774 C CA . ASP A 1 108 ? 26.614 1.228 -38.647 1.00 95.19 108 ASP A CA 1
ATOM 775 C C . ASP A 1 108 ? 28.086 0.783 -38.531 1.00 95.19 108 ASP A C 1
ATOM 777 O O . ASP A 1 108 ? 28.819 0.734 -39.526 1.00 95.19 108 ASP A O 1
ATOM 781 N N . MET A 1 109 ? 28.512 0.344 -37.339 1.00 93.25 109 MET A N 1
ATOM 782 C CA . MET A 1 109 ? 29.835 -0.262 -37.128 1.00 93.25 109 MET A CA 1
ATOM 783 C C . MET A 1 109 ? 30.019 -1.555 -37.934 1.00 93.25 109 MET A C 1
ATOM 785 O O . MET A 1 109 ? 31.046 -1.736 -38.583 1.00 93.25 109 MET A O 1
ATOM 789 N N . ALA A 1 110 ? 29.025 -2.445 -37.954 1.00 93.81 110 ALA A N 1
ATOM 790 C CA . ALA A 1 110 ? 29.091 -3.657 -38.768 1.00 93.81 110 ALA A CA 1
ATOM 791 C C . ALA A 1 110 ? 29.158 -3.337 -40.274 1.00 93.81 110 ALA A C 1
ATOM 793 O O . ALA A 1 110 ? 29.944 -3.940 -41.003 1.00 93.81 110 ALA A O 1
ATOM 794 N N . SER A 1 111 ? 28.379 -2.357 -40.739 1.00 94.19 111 SER A N 1
ATOM 795 C CA . SER A 1 111 ? 28.340 -1.947 -42.150 1.00 94.19 111 SER A CA 1
ATOM 796 C C . SER A 1 111 ? 29.665 -1.333 -42.605 1.00 94.19 111 SER A C 1
ATOM 798 O O . SER A 1 111 ? 30.186 -1.691 -43.660 1.00 94.19 111 SER A O 1
ATOM 800 N N . SER A 1 112 ? 30.254 -0.460 -41.786 1.00 93.38 112 SER A N 1
ATOM 801 C CA . SER A 1 112 ? 31.578 0.125 -42.045 1.00 93.38 112 SER A CA 1
ATOM 802 C C . SER A 1 112 ? 32.705 -0.916 -42.025 1.00 93.38 112 SER A C 1
ATOM 804 O O . SER A 1 112 ? 33.602 -0.868 -42.874 1.00 93.38 112 SER A O 1
ATOM 806 N N . ALA A 1 113 ? 32.638 -1.901 -41.124 1.00 92.12 113 ALA A N 1
ATOM 807 C CA . ALA A 1 113 ? 33.577 -3.020 -41.100 1.00 92.12 113 ALA A CA 1
ATOM 808 C C . ALA A 1 113 ? 33.475 -3.880 -42.372 1.00 92.12 113 ALA A C 1
ATOM 810 O O . ALA A 1 113 ? 34.496 -4.201 -42.980 1.00 92.12 113 ALA A O 1
ATOM 811 N N . MET A 1 114 ? 32.257 -4.195 -42.827 1.00 90.69 114 MET A N 1
ATOM 812 C CA . MET A 1 114 ? 32.039 -4.933 -44.078 1.00 90.69 114 MET A CA 1
ATOM 813 C C . MET A 1 114 ? 32.534 -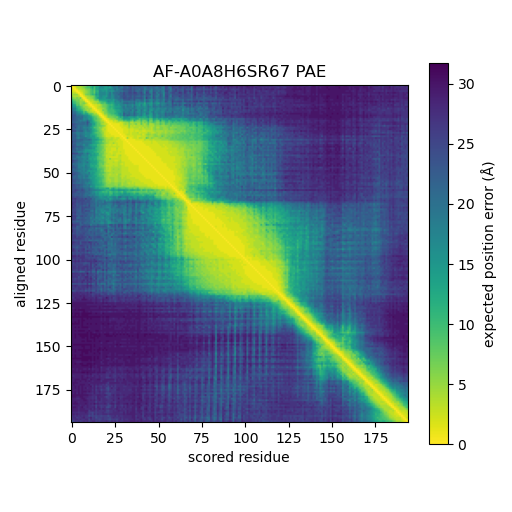4.161 -45.307 1.00 90.69 114 MET A C 1
ATOM 815 O O . MET A 1 114 ? 33.194 -4.747 -46.163 1.00 90.69 114 MET A O 1
ATOM 819 N N . ALA A 1 115 ? 32.273 -2.853 -45.385 1.00 90.25 115 ALA A N 1
ATOM 820 C CA . ALA A 1 115 ? 32.754 -2.017 -46.486 1.00 90.25 115 ALA A CA 1
ATOM 821 C C . ALA A 1 115 ? 34.293 -1.986 -46.554 1.00 90.25 115 ALA A C 1
ATOM 823 O O . ALA A 1 115 ? 34.876 -2.085 -47.633 1.00 90.25 115 ALA A O 1
ATOM 824 N N . SER A 1 116 ? 34.954 -1.928 -45.394 1.00 90.00 116 SER A N 1
ATOM 825 C CA . SER A 1 116 ? 36.419 -1.992 -45.296 1.00 90.00 116 SER A CA 1
ATOM 826 C C . SER A 1 116 ? 36.975 -3.366 -45.694 1.00 90.00 116 SER A C 1
ATOM 828 O O . SER A 1 116 ? 38.036 -3.461 -46.307 1.00 90.00 116 SER A O 1
ATOM 830 N N . ALA A 1 117 ? 36.255 -4.448 -45.391 1.00 85.94 117 ALA A N 1
ATOM 831 C CA . ALA A 1 117 ? 36.650 -5.787 -45.820 1.00 85.94 117 ALA A CA 1
ATOM 832 C C . ALA A 1 117 ? 36.557 -5.947 -47.349 1.00 85.94 117 ALA A C 1
ATOM 834 O O . ALA A 1 117 ? 37.462 -6.509 -47.962 1.00 85.94 117 ALA A O 1
ATOM 835 N N . GLN A 1 118 ? 35.509 -5.404 -47.980 1.00 84.81 118 GLN A N 1
ATOM 836 C CA . GLN A 1 118 ? 35.325 -5.472 -49.435 1.00 84.81 118 GLN A CA 1
ATOM 837 C C . GLN A 1 118 ? 36.407 -4.713 -50.213 1.00 84.81 118 GLN A C 1
ATOM 839 O O . GLN A 1 118 ? 36.826 -5.180 -51.268 1.00 84.81 118 GLN A O 1
ATOM 844 N N . SER A 1 119 ? 36.904 -3.585 -49.693 1.00 82.81 119 SER A N 1
ATOM 845 C CA . SER A 1 119 ? 37.959 -2.806 -50.363 1.00 82.81 119 SER A CA 1
ATOM 846 C C . SER A 1 119 ? 39.336 -3.476 -50.337 1.00 82.81 119 SER A C 1
ATOM 848 O O . SER A 1 119 ? 40.207 -3.117 -51.126 1.00 82.81 119 SER A O 1
ATOM 850 N N . THR A 1 120 ? 39.533 -4.459 -49.455 1.00 81.19 120 THR A N 1
ATOM 851 C CA . THR A 1 120 ? 40.811 -5.170 -49.306 1.00 81.19 120 THR A CA 1
ATOM 852 C C . THR A 1 120 ? 40.888 -6.415 -50.198 1.00 81.19 120 THR A C 1
ATOM 854 O O . THR A 1 120 ? 41.953 -7.018 -50.310 1.00 81.19 120 THR A O 1
ATOM 857 N N . ILE A 1 121 ? 39.792 -6.804 -50.865 1.00 74.00 121 ILE A N 1
ATOM 858 C CA . ILE A 1 121 ? 39.797 -7.894 -51.848 1.00 74.00 121 ILE A CA 1
ATOM 859 C C . ILE A 1 121 ? 40.260 -7.307 -53.192 1.00 74.00 121 ILE A C 1
ATOM 861 O O . ILE A 1 121 ? 39.504 -6.564 -53.821 1.00 74.00 121 ILE A O 1
ATOM 865 N N . PRO A 1 122 ? 41.491 -7.592 -53.658 1.00 70.12 122 PRO A N 1
ATOM 866 C CA . PRO A 1 122 ? 41.971 -7.067 -54.926 1.00 70.12 122 PRO A CA 1
ATOM 867 C C . PRO A 1 122 ? 41.124 -7.618 -56.087 1.00 70.12 122 PRO A C 1
ATOM 869 O O . PRO A 1 122 ? 40.783 -8.807 -56.092 1.00 70.12 122 PRO A O 1
ATOM 872 N N . PRO A 1 123 ? 40.802 -6.797 -57.102 1.00 62.31 123 PRO A N 1
ATOM 873 C CA . PRO A 1 123 ? 40.082 -7.252 -58.285 1.00 62.31 123 PRO A CA 1
ATOM 874 C C . PRO A 1 123 ? 40.990 -8.192 -59.094 1.00 62.31 123 PRO A C 1
ATOM 876 O O . PRO A 1 123 ? 41.773 -7.750 -59.928 1.00 62.31 123 PRO A O 1
ATOM 879 N N . GLY A 1 124 ? 40.942 -9.495 -58.810 1.00 62.88 124 GLY A N 1
ATOM 880 C CA . GLY A 1 124 ? 41.730 -10.491 -59.545 1.00 62.88 124 GLY A CA 1
ATOM 881 C C . GLY A 1 124 ? 41.941 -11.843 -58.861 1.00 62.88 124 GLY A C 1
ATOM 882 O O . GLY A 1 124 ? 42.325 -12.799 -59.531 1.00 62.88 124 GLY A O 1
ATOM 883 N N . SER A 1 125 ? 41.673 -11.979 -57.561 1.00 57.34 125 SER A N 1
ATOM 884 C CA . SER A 1 125 ? 41.776 -13.271 -56.871 1.00 57.34 125 SER A CA 1
ATOM 885 C C . SER A 1 125 ? 40.473 -14.066 -57.012 1.00 57.34 125 SER A C 1
ATOM 887 O O . SER A 1 125 ? 39.499 -13.805 -56.310 1.00 57.34 125 SER A O 1
ATOM 889 N N . GLY A 1 126 ? 40.443 -15.014 -57.952 1.00 59.12 126 GLY A N 1
ATOM 890 C CA . GLY A 1 126 ? 39.313 -15.925 -58.169 1.00 59.12 126 GLY A CA 1
ATOM 891 C C . GLY A 1 126 ? 38.983 -16.831 -56.961 1.00 59.12 126 GLY A C 1
ATOM 892 O O . GLY A 1 126 ? 39.768 -16.924 -56.017 1.00 59.12 126 GLY A O 1
ATOM 893 N N . PRO A 1 127 ? 37.838 -17.542 -56.992 1.00 56.72 127 PRO A N 1
ATOM 894 C CA . PRO A 1 127 ? 37.174 -18.165 -55.832 1.00 56.72 127 PRO A CA 1
ATOM 895 C C . PRO A 1 127 ? 37.859 -19.404 -55.214 1.00 56.72 127 PRO A C 1
ATOM 897 O O . PRO A 1 127 ? 37.222 -20.151 -54.479 1.00 56.72 127 PRO A O 1
ATOM 900 N N . ASN A 1 128 ? 39.150 -19.639 -55.457 1.00 56.03 128 ASN A N 1
ATOM 901 C CA . ASN A 1 128 ? 39.822 -20.884 -55.054 1.00 56.03 128 ASN A CA 1
ATOM 902 C C . ASN A 1 128 ? 40.593 -20.809 -53.723 1.00 56.03 128 ASN A C 1
ATOM 904 O O . ASN A 1 128 ? 41.265 -21.770 -53.358 1.00 56.03 128 ASN A O 1
ATOM 908 N N . GLY A 1 129 ? 40.498 -19.706 -52.978 1.00 54.53 129 GLY A N 1
ATOM 909 C CA . GLY A 1 129 ? 41.116 -19.564 -51.657 1.00 54.53 129 GLY A CA 1
ATOM 910 C C . GLY A 1 129 ? 40.065 -19.424 -50.564 1.00 54.53 129 GLY A C 1
ATOM 911 O O . GLY A 1 129 ? 39.704 -18.308 -50.203 1.00 54.53 129 GLY A O 1
ATOM 912 N N . ALA A 1 130 ? 39.557 -20.542 -50.043 1.00 54.22 130 ALA A N 1
ATOM 913 C CA . ALA A 1 130 ? 38.703 -20.557 -48.860 1.00 54.22 130 ALA A CA 1
ATOM 914 C C . ALA A 1 130 ? 39.510 -20.110 -47.628 1.00 54.22 130 ALA A C 1
ATOM 916 O O . ALA A 1 130 ? 40.056 -20.928 -46.893 1.00 54.22 130 ALA A O 1
ATOM 917 N N . HIS A 1 131 ? 39.605 -18.802 -47.405 1.00 53.62 131 HIS A N 1
ATOM 918 C CA . HIS A 1 131 ? 40.106 -18.256 -46.152 1.00 53.62 131 HIS A CA 1
ATOM 919 C C . HIS A 1 131 ? 38.989 -18.367 -45.112 1.00 53.62 131 HIS A C 1
ATOM 921 O O . HIS A 1 131 ? 38.074 -17.548 -45.049 1.00 53.62 131 HIS A O 1
ATOM 927 N N . THR A 1 132 ? 39.027 -19.437 -44.322 1.00 51.66 132 THR A N 1
ATOM 928 C CA . THR A 1 132 ? 38.180 -19.598 -43.139 1.00 51.66 132 THR A CA 1
ATOM 929 C C . THR A 1 132 ? 38.443 -18.450 -42.165 1.00 51.66 132 THR A C 1
ATOM 931 O O . THR A 1 132 ? 39.596 -18.141 -41.876 1.00 51.66 132 THR A O 1
ATOM 934 N N . ALA A 1 133 ? 37.380 -17.846 -41.627 1.00 53.97 133 ALA A N 1
ATOM 935 C CA . ALA A 1 133 ? 37.380 -16.665 -40.752 1.00 53.97 133 ALA A CA 1
ATOM 936 C C . ALA A 1 133 ? 38.157 -16.797 -39.414 1.00 53.97 133 ALA A C 1
ATOM 938 O O . ALA A 1 133 ? 38.038 -15.937 -38.544 1.00 53.97 133 ALA A O 1
ATOM 939 N N . SER A 1 134 ? 38.960 -17.848 -39.235 1.00 53.84 134 SER A N 1
ATOM 940 C CA . SER A 1 134 ? 39.780 -18.080 -38.044 1.00 53.84 134 SER A CA 1
ATOM 941 C C . SER A 1 134 ? 41.046 -17.219 -37.973 1.00 53.84 134 SER A C 1
ATOM 943 O O . SER A 1 134 ? 41.554 -17.028 -36.873 1.00 53.84 134 SER A O 1
ATOM 945 N N . ASP A 1 135 ? 41.523 -16.637 -39.079 1.00 52.59 135 ASP A N 1
ATOM 946 C CA . ASP A 1 135 ? 42.798 -15.893 -39.074 1.00 52.59 135 ASP A CA 1
ATOM 947 C C . ASP A 1 135 ? 42.677 -14.389 -38.757 1.00 52.59 135 ASP A C 1
ATOM 949 O O . ASP A 1 135 ? 43.676 -13.730 -38.468 1.00 52.59 135 ASP A O 1
ATOM 953 N N . VAL A 1 136 ? 41.464 -13.821 -38.705 1.00 52.62 136 VAL A N 1
ATOM 954 C CA . VAL A 1 136 ? 41.276 -12.381 -38.404 1.00 52.62 136 VAL A CA 1
ATOM 955 C C . VAL A 1 136 ? 41.412 -12.069 -36.899 1.00 52.62 136 VAL A C 1
ATOM 957 O O . VAL A 1 136 ? 41.623 -10.923 -36.509 1.00 52.62 136 VAL A O 1
ATOM 960 N N . VAL A 1 137 ? 41.404 -13.086 -36.029 1.00 53.84 137 VAL A N 1
ATOM 961 C CA . VAL A 1 137 ? 41.606 -12.937 -34.571 1.00 53.84 137 VAL A CA 1
ATOM 962 C C . VAL A 1 137 ? 43.084 -12.934 -34.147 1.00 53.84 137 VAL A C 1
ATOM 964 O O . VAL A 1 137 ? 43.381 -12.701 -32.980 1.00 53.84 137 VAL A O 1
ATOM 967 N N . SER A 1 138 ? 44.046 -13.105 -35.062 1.00 54.62 138 SER A N 1
ATOM 968 C CA . SER A 1 138 ? 45.475 -13.052 -34.695 1.00 54.62 138 SER A CA 1
ATOM 969 C C . SER A 1 138 ? 46.128 -11.670 -34.875 1.00 54.62 138 SER A C 1
ATOM 971 O O . SER A 1 138 ? 47.305 -11.505 -34.550 1.00 54.62 138 SER A O 1
ATOM 973 N N . GLY A 1 139 ? 45.387 -10.675 -35.380 1.00 48.22 139 GLY A N 1
ATOM 974 C CA . GLY A 1 139 ? 45.929 -9.369 -35.779 1.00 48.22 139 GLY A CA 1
ATOM 975 C C . GLY A 1 139 ? 45.543 -8.171 -34.907 1.00 48.22 139 GLY A C 1
ATOM 976 O O . GLY A 1 139 ? 45.997 -7.066 -35.192 1.00 48.22 139 GLY A O 1
ATOM 977 N N . ILE A 1 140 ? 44.730 -8.340 -33.858 1.00 51.25 140 ILE A N 1
ATOM 978 C CA . ILE A 1 140 ? 44.448 -7.238 -32.926 1.00 51.25 140 ILE A CA 1
ATOM 979 C C . ILE A 1 140 ? 45.600 -7.192 -31.914 1.00 51.25 140 ILE A C 1
ATOM 981 O O . ILE A 1 140 ? 45.725 -8.116 -31.104 1.00 51.25 140 ILE A O 1
ATOM 985 N N . PRO A 1 141 ? 46.468 -6.158 -31.912 1.00 50.62 141 PRO A N 1
ATOM 986 C CA . PRO A 1 141 ? 47.433 -6.001 -30.841 1.00 50.62 141 PRO A CA 1
ATOM 987 C C . PRO A 1 141 ? 46.639 -5.800 -29.554 1.00 50.62 141 PRO A C 1
ATOM 989 O O . PRO A 1 141 ? 45.988 -4.774 -29.366 1.00 50.62 141 PRO A O 1
ATOM 992 N N . ASN A 1 142 ? 46.689 -6.810 -28.691 1.00 51.06 142 ASN A N 1
ATOM 993 C CA . ASN A 1 142 ? 46.149 -6.811 -27.342 1.00 51.06 142 ASN A CA 1
ATOM 994 C C . ASN A 1 142 ? 46.892 -5.742 -26.515 1.00 51.06 142 ASN A C 1
ATOM 996 O O . ASN A 1 142 ? 47.825 -6.037 -25.769 1.00 51.06 142 ASN A O 1
ATOM 1000 N N . ARG A 1 143 ? 46.572 -4.465 -26.752 1.00 48.66 143 ARG A N 1
ATOM 1001 C CA . ARG A 1 143 ? 47.068 -3.332 -25.977 1.00 48.66 143 ARG A CA 1
ATOM 1002 C C . ARG A 1 143 ? 46.148 -3.202 -24.778 1.00 48.66 143 ARG A C 1
ATOM 1004 O O . ARG A 1 143 ? 45.063 -2.640 -24.872 1.00 48.66 143 ARG A O 1
ATOM 1011 N N . CYS A 1 144 ? 46.597 -3.735 -23.651 1.00 47.91 144 CYS A N 1
ATOM 1012 C CA . CYS A 1 144 ? 46.023 -3.412 -22.357 1.00 47.91 144 CYS A CA 1
ATOM 1013 C C . CYS A 1 144 ? 46.196 -1.904 -22.123 1.00 47.91 144 CYS A C 1
ATOM 1015 O O . CYS A 1 144 ? 47.301 -1.425 -21.873 1.00 47.91 144 CYS A O 1
ATOM 1017 N N . CYS A 1 145 ? 45.113 -1.142 -22.247 1.00 47.06 145 CYS A N 1
ATOM 1018 C CA . CYS A 1 145 ? 45.078 0.246 -21.814 1.00 47.06 145 CYS A CA 1
ATOM 1019 C C . CYS A 1 145 ? 45.003 0.271 -20.287 1.00 47.06 145 CYS A C 1
ATOM 1021 O O . CYS A 1 145 ? 43.943 0.002 -19.736 1.00 47.06 145 CYS A O 1
ATOM 1023 N N . HIS A 1 146 ? 46.100 0.617 -19.613 1.00 45.72 146 HIS A N 1
ATOM 1024 C CA . HIS A 1 146 ? 46.067 1.288 -18.313 1.00 45.72 146 HIS A CA 1
ATOM 1025 C C . HIS A 1 146 ? 47.121 2.397 -18.312 1.00 45.72 146 HIS A C 1
ATOM 1027 O O . HIS A 1 146 ? 48.223 2.246 -18.841 1.00 45.72 146 HIS A O 1
ATOM 1033 N N . GLY A 1 147 ? 46.740 3.559 -17.790 1.00 50.41 147 GLY A N 1
ATOM 1034 C CA . GLY A 1 147 ? 47.549 4.765 -17.835 1.00 50.41 147 GLY A CA 1
ATOM 1035 C C . GLY A 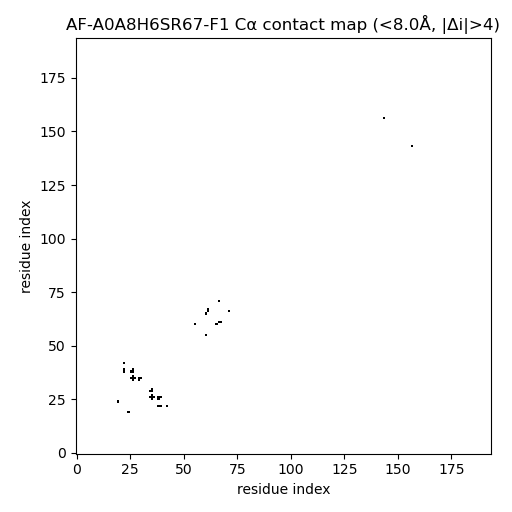1 147 ? 48.920 4.605 -17.171 1.00 50.41 147 GLY A C 1
ATOM 1036 O O . GLY A 1 147 ? 49.019 4.310 -15.988 1.00 50.41 147 GLY A O 1
ATOM 1037 N N . ARG A 1 148 ? 49.957 4.938 -17.948 1.00 49.72 148 ARG A N 1
ATOM 1038 C CA . ARG A 1 148 ? 51.246 5.523 -17.529 1.00 49.72 148 ARG A CA 1
ATOM 1039 C C . ARG A 1 148 ? 52.259 4.694 -16.721 1.00 49.72 148 ARG A C 1
ATOM 1041 O O . ARG A 1 148 ? 53.165 5.294 -16.148 1.00 49.72 148 ARG A O 1
ATOM 1048 N N . SER A 1 149 ? 52.273 3.367 -16.795 1.00 59.62 149 SER A N 1
ATOM 1049 C CA . SER A 1 149 ? 53.516 2.631 -16.493 1.00 59.62 149 SER A CA 1
ATOM 1050 C C . SER A 1 149 ? 53.632 1.315 -17.261 1.00 59.62 149 SER A C 1
ATOM 1052 O O . SER A 1 149 ? 52.685 0.542 -17.378 1.00 59.62 149 SER A O 1
ATOM 1054 N N . TRP A 1 150 ? 54.816 1.084 -17.834 1.00 46.66 150 TRP A N 1
ATOM 1055 C CA . TRP A 1 150 ? 55.148 -0.125 -18.585 1.00 46.66 150 TRP A CA 1
ATOM 1056 C C . TRP A 1 150 ? 55.714 -1.186 -17.637 1.00 46.66 150 TRP A C 1
ATOM 1058 O O . TRP A 1 150 ? 56.802 -1.003 -17.094 1.00 46.66 150 TRP A O 1
ATOM 1068 N N . HIS A 1 151 ? 55.012 -2.310 -17.480 1.00 50.19 151 HIS A N 1
ATOM 1069 C CA . HIS A 1 151 ? 55.554 -3.505 -16.829 1.00 50.19 151 HIS A CA 1
ATOM 1070 C C . HIS A 1 151 ? 55.989 -4.542 -17.883 1.00 50.19 151 HIS A C 1
ATOM 1072 O O . HIS A 1 151 ? 55.201 -4.876 -18.768 1.00 50.19 151 HIS A O 1
ATOM 1078 N N . PRO A 1 152 ? 57.217 -5.091 -17.805 1.00 55.31 152 PRO A N 1
ATOM 1079 C CA . PRO A 1 152 ? 57.749 -6.000 -18.823 1.00 55.31 152 PRO A CA 1
ATOM 1080 C C . PRO A 1 152 ? 57.295 -7.467 -18.687 1.00 55.31 152 PRO A C 1
ATOM 1082 O O . PRO A 1 152 ? 57.780 -8.310 -19.439 1.00 55.31 152 PRO A O 1
ATOM 1085 N N . ASN A 1 153 ? 56.381 -7.813 -17.768 1.00 52.81 153 ASN A N 1
ATOM 1086 C CA . ASN A 1 153 ? 56.019 -9.212 -17.513 1.00 52.81 153 ASN A CA 1
ATOM 1087 C C . ASN A 1 153 ? 54.532 -9.511 -17.784 1.00 52.81 153 ASN A C 1
ATOM 1089 O O . ASN A 1 153 ? 53.637 -8.978 -17.136 1.00 52.81 153 ASN A O 1
ATOM 1093 N N . ARG A 1 154 ? 54.275 -10.391 -18.764 1.00 53.91 154 ARG A N 1
ATOM 1094 C CA . ARG A 1 154 ? 52.947 -10.694 -19.343 1.00 53.91 154 ARG A CA 1
ATOM 1095 C C . ARG A 1 154 ? 51.992 -11.482 -18.439 1.00 53.91 154 ARG A C 1
ATOM 1097 O O . ARG A 1 154 ? 50.825 -11.618 -18.797 1.00 53.91 154 ARG A O 1
ATOM 1104 N N . ARG A 1 155 ? 52.460 -12.053 -17.325 1.00 56.94 155 ARG A N 1
ATOM 1105 C CA . ARG A 1 155 ? 51.660 -13.021 -16.550 1.00 56.94 155 ARG A CA 1
ATOM 1106 C C . ARG A 1 155 ? 50.676 -12.395 -15.556 1.00 56.94 155 ARG A C 1
ATOM 1108 O O . ARG A 1 155 ? 49.777 -13.106 -15.129 1.00 56.94 155 ARG A O 1
ATOM 1115 N N . ASP A 1 156 ? 50.764 -11.092 -15.285 1.00 53.88 156 ASP A N 1
ATOM 1116 C CA . ASP A 1 156 ? 49.889 -10.421 -14.304 1.00 53.88 156 ASP A CA 1
ATOM 1117 C C . ASP A 1 156 ? 48.701 -9.647 -14.914 1.00 53.88 156 ASP A C 1
ATOM 1119 O O . ASP A 1 156 ? 47.811 -9.199 -14.195 1.00 53.88 156 ASP A O 1
ATOM 1123 N N . CYS A 1 157 ? 48.607 -9.533 -16.246 1.00 54.25 157 CYS A N 1
ATOM 1124 C CA . CYS A 1 157 ? 47.537 -8.754 -16.895 1.00 54.25 157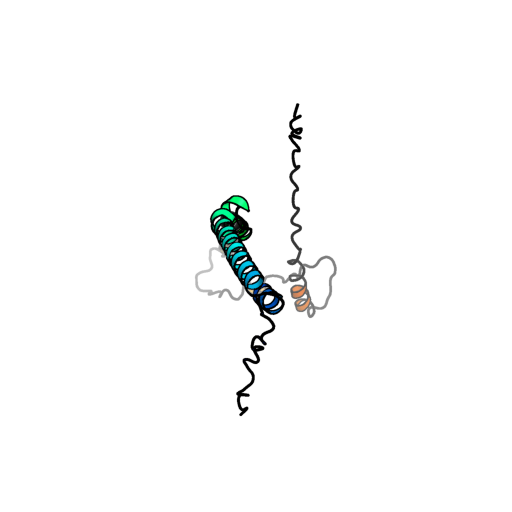 CYS A CA 1
ATOM 1125 C C . CYS A 1 157 ? 46.129 -9.370 -16.784 1.00 54.25 157 CYS A C 1
ATOM 1127 O O . CYS A 1 157 ? 45.142 -8.649 -16.910 1.00 54.25 157 CYS A O 1
ATOM 1129 N N . SER A 1 158 ? 45.987 -10.683 -16.571 1.00 55.75 158 SER A N 1
ATOM 1130 C CA . SER A 1 158 ? 44.665 -11.333 -16.593 1.00 55.75 158 SER A CA 1
ATOM 1131 C C . SER A 1 158 ? 43.882 -11.203 -15.284 1.00 55.75 158 SER A C 1
ATOM 1133 O O . SER A 1 158 ? 42.657 -11.326 -15.301 1.00 55.75 158 SER A O 1
ATOM 1135 N N . VAL A 1 159 ? 44.554 -10.933 -14.160 1.00 55.09 159 VAL A N 1
ATOM 1136 C CA . VAL A 1 159 ? 43.909 -10.894 -12.836 1.00 55.09 159 VAL A CA 1
ATOM 1137 C C . VAL A 1 159 ? 43.413 -9.486 -12.487 1.00 55.09 159 VAL A C 1
ATOM 1139 O O . VAL A 1 159 ? 42.353 -9.351 -11.882 1.00 55.09 159 VAL A O 1
ATOM 1142 N N . GLN A 1 160 ? 44.101 -8.430 -12.933 1.00 52.50 160 GLN A N 1
ATOM 1143 C CA . GLN A 1 160 ? 43.750 -7.046 -12.577 1.00 52.50 160 GLN A CA 1
ATOM 1144 C C . GLN A 1 160 ? 42.600 -6.435 -13.392 1.00 52.50 160 GLN A C 1
ATOM 1146 O O . GLN A 1 160 ? 41.889 -5.579 -12.872 1.00 52.50 160 GLN A O 1
ATOM 1151 N N . CYS A 1 161 ? 42.320 -6.905 -14.613 1.00 51.06 161 CYS A N 1
ATOM 1152 C CA . CYS A 1 161 ? 41.179 -6.381 -15.379 1.00 51.06 161 CYS A CA 1
ATOM 1153 C C . CYS A 1 161 ? 39.809 -6.871 -14.873 1.00 51.06 161 CYS A C 1
ATOM 1155 O O . CYS A 1 161 ? 38.806 -6.234 -15.171 1.00 51.06 161 CYS A O 1
ATOM 1157 N N . ARG A 1 162 ? 39.725 -7.969 -14.102 1.00 51.25 162 ARG A N 1
ATOM 1158 C CA . ARG A 1 162 ? 38.428 -8.462 -13.588 1.00 51.25 162 ARG A CA 1
ATOM 1159 C C . ARG A 1 162 ? 37.962 -7.785 -12.302 1.00 51.25 162 ARG A C 1
ATOM 1161 O O . ARG A 1 162 ? 36.772 -7.829 -12.014 1.00 51.25 162 ARG A O 1
ATOM 1168 N N . THR A 1 163 ? 38.854 -7.171 -11.529 1.00 50.22 163 THR A N 1
ATOM 1169 C CA . THR A 1 163 ? 38.487 -6.547 -10.247 1.00 50.22 163 THR A CA 1
ATOM 1170 C C . THR A 1 163 ? 38.197 -5.051 -10.355 1.00 50.22 163 THR A C 1
ATOM 1172 O O . THR A 1 163 ? 37.521 -4.516 -9.483 1.00 50.22 163 THR A O 1
ATOM 1175 N N . ALA A 1 164 ? 38.631 -4.382 -11.429 1.00 49.50 164 ALA A N 1
ATOM 1176 C CA . ALA A 1 164 ? 38.344 -2.962 -11.643 1.00 49.50 164 ALA A CA 1
ATOM 1177 C C . ALA A 1 164 ? 36.910 -2.696 -12.147 1.00 49.50 164 ALA A C 1
ATOM 1179 O O . ALA A 1 164 ? 36.328 -1.675 -11.788 1.00 49.50 164 ALA A O 1
ATOM 1180 N N . ASP A 1 165 ? 36.308 -3.620 -12.907 1.00 47.12 165 ASP A N 1
ATOM 1181 C CA . ASP A 1 165 ? 34.959 -3.420 -13.472 1.00 47.12 165 ASP A CA 1
ATOM 1182 C C . ASP A 1 165 ? 33.824 -3.652 -12.456 1.00 47.12 165 ASP A C 1
ATOM 1184 O O . ASP A 1 165 ? 32.732 -3.112 -12.600 1.00 47.12 165 ASP A O 1
ATOM 1188 N N . LEU A 1 166 ? 34.074 -4.395 -11.370 1.00 52.38 166 LEU A N 1
ATOM 1189 C CA . LEU A 1 166 ? 33.069 -4.611 -10.317 1.00 52.38 166 LEU A CA 1
ATOM 1190 C C . LEU A 1 166 ? 33.011 -3.493 -9.264 1.00 52.38 166 LEU A C 1
ATOM 1192 O O . LEU A 1 166 ? 32.046 -3.432 -8.505 1.00 52.38 166 LEU A O 1
ATOM 1196 N N . ALA A 1 167 ? 34.006 -2.602 -9.206 1.00 49.78 167 ALA A N 1
ATOM 1197 C CA . ALA A 1 167 ? 34.033 -1.509 -8.230 1.00 49.78 167 ALA A CA 1
ATOM 1198 C C . ALA A 1 167 ? 33.408 -0.199 -8.753 1.00 49.78 167 ALA A C 1
ATOM 1200 O O . ALA A 1 167 ? 33.094 0.680 -7.955 1.00 49.78 167 ALA A O 1
ATOM 1201 N N . ALA A 1 168 ? 33.198 -0.060 -10.068 1.00 50.50 168 ALA A N 1
ATOM 1202 C CA . ALA A 1 168 ? 32.679 1.173 -10.671 1.00 50.50 168 ALA A CA 1
ATOM 1203 C C . ALA A 1 168 ? 31.144 1.210 -10.825 1.00 50.50 168 ALA A C 1
ATOM 1205 O O . ALA A 1 168 ? 30.581 2.283 -11.029 1.00 50.50 168 ALA A O 1
ATOM 1206 N N . SER A 1 169 ? 30.445 0.077 -10.693 1.00 50.53 169 SER A N 1
ATOM 1207 C CA . SER A 1 169 ? 28.984 -0.001 -10.865 1.00 50.53 169 SER A CA 1
ATOM 1208 C C . SER A 1 169 ? 28.172 0.142 -9.569 1.00 50.53 169 SER A C 1
ATOM 1210 O O . SER A 1 169 ? 26.951 0.028 -9.605 1.00 50.53 169 SER A O 1
ATOM 1212 N N . TYR A 1 170 ? 28.816 0.410 -8.429 1.00 46.69 170 TYR A N 1
ATOM 1213 C CA . TYR A 1 170 ? 28.149 0.656 -7.143 1.00 46.69 170 TYR A CA 1
ATOM 1214 C C . TYR A 1 170 ? 28.412 2.087 -6.651 1.00 46.69 170 TYR A C 1
ATOM 1216 O O . TYR A 1 170 ? 28.937 2.317 -5.565 1.00 46.69 170 TYR A O 1
ATOM 1224 N N . LEU A 1 171 ? 28.041 3.080 -7.463 1.00 51.47 171 LEU A N 1
ATOM 1225 C CA . LEU A 1 171 ? 27.783 4.418 -6.936 1.00 51.47 171 LEU A CA 1
ATOM 1226 C C . LEU A 1 171 ? 26.322 4.453 -6.463 1.00 51.47 171 LEU A C 1
ATOM 1228 O O . LEU A 1 171 ? 25.425 4.307 -7.296 1.00 51.47 171 LEU A O 1
ATOM 1232 N N . PRO A 1 172 ? 26.044 4.612 -5.154 1.00 52.56 172 PRO A N 1
ATOM 1233 C CA . PRO A 1 172 ? 24.685 4.843 -4.692 1.00 52.56 172 PRO A CA 1
ATOM 1234 C C . PRO A 1 172 ? 24.197 6.149 -5.315 1.00 52.56 172 PRO A C 1
ATOM 1236 O O . PRO A 1 172 ? 24.793 7.207 -5.109 1.00 52.56 172 PRO A O 1
ATOM 1239 N N . GLY A 1 173 ? 23.132 6.060 -6.112 1.00 46.47 173 GLY A N 1
ATOM 1240 C CA . GLY A 1 173 ? 22.459 7.223 -6.663 1.00 46.47 173 GLY A CA 1
ATOM 1241 C C . GLY A 1 173 ? 22.078 8.163 -5.528 1.00 46.47 173 GLY A C 1
ATOM 1242 O O . GLY A 1 173 ? 21.217 7.850 -4.709 1.00 46.47 173 GLY A O 1
ATOM 1243 N N . THR A 1 174 ? 22.732 9.319 -5.468 1.00 49.72 174 THR A N 1
ATOM 1244 C CA . THR A 1 174 ? 22.269 10.442 -4.668 1.00 49.72 174 THR A CA 1
ATOM 1245 C C . THR A 1 174 ? 20.992 10.944 -5.324 1.00 49.72 174 THR A C 1
ATOM 1247 O O . THR A 1 174 ? 21.028 11.764 -6.240 1.00 49.72 174 THR A O 1
ATOM 1250 N N . THR A 1 175 ? 19.848 10.423 -4.891 1.00 52.03 175 THR A N 1
ATOM 1251 C CA . THR A 1 175 ? 18.564 11.081 -5.100 1.00 52.03 175 THR A CA 1
ATOM 1252 C C . THR A 1 175 ? 18.634 12.425 -4.388 1.00 52.03 175 THR A C 1
ATOM 1254 O O . THR A 1 175 ? 18.410 12.525 -3.183 1.00 52.03 175 THR A O 1
ATOM 1257 N N . THR A 1 176 ? 19.011 13.466 -5.127 1.00 48.75 176 THR A N 1
ATOM 1258 C CA . THR A 1 176 ? 18.758 14.846 -4.736 1.00 48.75 176 THR A CA 1
ATOM 1259 C C . THR A 1 176 ? 17.248 15.018 -4.732 1.00 48.75 176 THR A C 1
ATOM 1261 O O . THR A 1 176 ? 16.630 15.271 -5.762 1.00 48.75 176 THR A O 1
ATOM 1264 N N . THR A 1 177 ? 16.643 14.831 -3.562 1.00 48.59 177 THR A N 1
ATOM 1265 C CA . THR A 1 177 ? 15.287 15.287 -3.284 1.00 48.59 177 THR A CA 1
ATOM 1266 C C . THR A 1 177 ? 15.305 16.803 -3.422 1.00 48.59 177 THR A C 1
ATOM 1268 O O . THR A 1 177 ? 15.782 17.523 -2.547 1.00 48.59 177 THR A O 1
ATOM 1271 N N . GLN A 1 178 ? 14.867 17.286 -4.579 1.00 49.72 178 GLN A N 1
ATOM 1272 C CA . GLN A 1 178 ? 14.658 18.697 -4.837 1.00 49.72 178 GLN A CA 1
ATOM 1273 C C . GLN A 1 178 ? 13.426 19.108 -4.024 1.00 49.72 178 GLN A C 1
ATOM 1275 O O . GLN A 1 178 ? 12.288 18.915 -4.445 1.00 49.72 178 GLN A O 1
ATOM 1280 N N . SER A 1 179 ? 13.657 19.581 -2.800 1.00 52.31 179 SER A N 1
ATOM 1281 C CA . SER A 1 179 ? 12.620 20.166 -1.956 1.00 52.31 179 SER A CA 1
ATOM 1282 C C . SER A 1 179 ? 12.021 21.363 -2.688 1.00 52.31 179 SER A C 1
ATOM 1284 O O . SER A 1 179 ? 12.676 22.393 -2.849 1.00 52.31 179 SER A O 1
ATOM 1286 N N . ALA A 1 180 ? 10.785 21.215 -3.159 1.00 55.22 180 ALA A N 1
ATOM 1287 C CA . ALA A 1 180 ? 9.995 22.335 -3.638 1.00 55.22 180 ALA A CA 1
ATOM 1288 C C . ALA A 1 180 ? 9.809 23.348 -2.488 1.00 55.22 180 ALA A C 1
ATOM 1290 O O . ALA A 1 180 ? 9.577 22.933 -1.347 1.00 55.22 180 ALA A O 1
ATOM 1291 N N . PRO A 1 181 ? 9.909 24.662 -2.746 1.00 54.03 181 PRO A N 1
ATOM 1292 C CA . PRO A 1 181 ? 9.554 25.663 -1.753 1.00 54.03 181 PRO A CA 1
ATOM 1293 C C . PRO A 1 181 ? 8.054 25.555 -1.463 1.00 54.03 181 PRO A C 1
ATOM 1295 O O . PRO A 1 181 ? 7.221 25.730 -2.350 1.00 54.03 181 PRO A O 1
ATOM 1298 N N . VAL A 1 182 ? 7.712 25.246 -0.213 1.00 56.84 182 VAL A N 1
ATOM 1299 C CA . VAL A 1 182 ? 6.341 25.344 0.290 1.00 56.84 182 VAL A CA 1
ATOM 1300 C C . VAL A 1 182 ? 6.000 26.832 0.341 1.00 56.84 182 VAL A C 1
ATOM 1302 O O . VAL A 1 182 ? 6.473 27.560 1.213 1.00 56.84 182 VAL A O 1
ATOM 1305 N N . GLU A 1 183 ? 5.232 27.296 -0.643 1.00 53.19 183 GLU A N 1
ATOM 1306 C CA . GLU A 1 183 ? 4.633 28.628 -0.663 1.00 53.19 183 GLU A CA 1
ATOM 1307 C C . GLU A 1 183 ? 3.632 28.707 0.498 1.00 53.19 183 GLU A C 1
ATOM 1309 O O . GLU A 1 183 ? 2.509 28.214 0.425 1.00 53.19 183 GLU A O 1
ATOM 1314 N N . GLY A 1 184 ? 4.085 29.264 1.622 1.00 55.44 184 GLY A N 1
ATOM 1315 C CA . GLY A 1 184 ? 3.245 29.570 2.770 1.00 55.44 184 GLY A CA 1
ATOM 1316 C C . GLY A 1 184 ? 2.292 30.706 2.426 1.00 55.44 184 GLY A C 1
ATOM 1317 O O . GLY A 1 184 ? 2.665 31.876 2.509 1.00 55.44 184 GLY A O 1
ATOM 1318 N N . LYS A 1 185 ? 1.062 30.355 2.057 1.00 55.88 185 LYS A N 1
ATOM 1319 C CA . LYS A 1 185 ? -0.074 31.271 2.033 1.00 55.88 185 LYS A CA 1
ATOM 1320 C C . LYS A 1 185 ? -1.129 30.827 3.039 1.00 55.88 185 LYS A C 1
ATOM 1322 O O . LYS A 1 185 ? -1.442 29.648 3.161 1.00 55.88 185 LYS A O 1
ATOM 1327 N N . ASP A 1 186 ? -1.648 31.845 3.714 1.00 53.62 186 ASP A N 1
ATOM 1328 C CA . ASP A 1 186 ? -2.930 31.892 4.410 1.00 53.62 186 ASP A CA 1
ATOM 1329 C C . ASP A 1 186 ? -2.969 31.339 5.841 1.00 53.62 186 ASP A C 1
ATOM 1331 O O . ASP A 1 186 ? -3.586 30.330 6.175 1.00 53.62 186 ASP A O 1
ATOM 1335 N N . ALA A 1 187 ? -2.373 32.135 6.732 1.00 53.97 187 ALA A N 1
ATOM 1336 C CA . ALA A 1 187 ? -2.846 32.266 8.102 1.00 53.97 187 ALA A CA 1
ATOM 1337 C C . ALA A 1 187 ? -4.296 32.788 8.093 1.00 53.97 187 ALA A C 1
ATOM 1339 O O . ALA A 1 187 ? -4.545 33.965 7.835 1.00 53.97 187 ALA A O 1
ATOM 1340 N N . ASN A 1 188 ? -5.249 31.904 8.377 1.00 69.44 188 ASN A N 1
ATOM 1341 C CA . ASN A 1 188 ? -6.635 32.266 8.647 1.00 69.44 188 ASN A CA 1
ATOM 1342 C C . ASN A 1 188 ? -6.764 32.620 10.146 1.00 69.44 188 ASN A C 1
ATOM 1344 O O . ASN A 1 188 ? -6.488 31.751 10.981 1.00 69.44 188 ASN A O 1
ATOM 1348 N N . PRO A 1 189 ? -7.105 33.863 10.535 1.00 76.75 189 PRO A N 1
ATOM 1349 C CA . PRO A 1 189 ? -7.299 34.202 11.942 1.00 76.75 189 PRO A CA 1
ATOM 1350 C C . PRO A 1 189 ? -8.590 33.567 12.495 1.00 76.75 189 PRO A C 1
ATOM 1352 O O . PRO A 1 189 ? -9.566 33.406 11.760 1.00 76.75 189 PRO A O 1
ATOM 1355 N N . PRO A 1 190 ? -8.627 33.206 13.791 1.00 73.19 190 PRO A N 1
ATOM 1356 C CA . PRO A 1 190 ? -9.802 32.592 14.401 1.00 73.19 190 PRO A CA 1
ATOM 1357 C C . PRO A 1 190 ? -10.987 33.572 14.476 1.00 73.19 190 PRO A C 1
ATOM 1359 O O . PRO A 1 190 ? -10.779 34.777 14.656 1.00 73.19 190 PRO A O 1
ATOM 1362 N N . PRO A 1 191 ? -12.236 33.077 14.392 1.00 70.62 191 PRO A N 1
ATOM 1363 C CA . PRO A 1 191 ? -13.417 33.915 14.537 1.00 70.62 191 PRO A CA 1
ATOM 1364 C C . PRO A 1 191 ? -13.500 34.477 15.958 1.00 70.62 191 PRO A C 1
ATOM 1366 O O . PRO A 1 191 ? -13.474 33.746 16.949 1.00 70.62 191 PRO A O 1
ATOM 1369 N N . THR A 1 192 ? -13.608 35.800 16.049 1.00 75.12 192 THR A N 1
ATOM 1370 C CA . THR A 1 192 ? -13.919 36.505 17.292 1.00 75.12 192 THR A CA 1
ATOM 1371 C C . THR A 1 192 ? -15.397 36.286 17.602 1.00 75.12 192 THR A C 1
ATOM 1373 O O . THR A 1 192 ? -16.259 36.721 16.841 1.00 75.12 192 THR A O 1
ATOM 1376 N N . VAL A 1 193 ? -15.692 35.579 18.691 1.00 69.88 193 VAL A N 1
ATOM 1377 C CA . VAL A 1 193 ? -17.053 35.469 19.227 1.00 69.88 193 VAL A CA 1
ATOM 1378 C C . VAL A 1 193 ? -17.314 36.726 20.056 1.00 69.88 193 VAL A C 1
ATOM 1380 O O . VAL A 1 193 ? -16.562 37.003 20.992 1.00 69.88 193 VAL A O 1
ATOM 1383 N N . VAL A 1 194 ? -18.326 37.497 19.654 1.00 70.44 194 VAL A N 1
ATOM 1384 C CA . VAL A 1 194 ? -18.898 38.628 20.407 1.00 70.44 194 VAL A CA 1
ATOM 1385 C C . VAL A 1 194 ? -20.046 38.115 21.260 1.00 70.44 194 VAL A C 1
ATOM 1387 O O . VAL A 1 194 ? -20.819 37.284 20.731 1.00 70.44 194 VAL A O 1
#

Sequence (194 aa):
MSAPNSGKIFNVPEPTSADQTTAAQAQAEAKTATIAREVEINAEHAKDVAENAAFVAQSHGPDLTGQTPTDRLQTEASIKTGQAVDQGKETVAQAQAAGAGYVQQAKDMASSAMASAQSTIPPGSGPNGAHTASDVVSGIPNRCCHGRSWHPNRRDCSVQCRTADLAASYLPGTTTTQSAPVEGKDANPPPTVV

Solvent-accessible surface area (backbone atoms only — not comparable to full-atom values): 12702 Å² total; per-residue (Å²): 139,83,81,82,88,82,87,75,92,76,81,66,78,70,84,61,82,78,76,54,48,74,56,58,52,52,37,73,68,37,93,44,74,68,56,25,51,51,48,49,53,52,48,52,52,52,48,54,52,50,52,50,51,50,49,50,46,65,75,43,32,58,76,72,71,39,74,49,73,63,56,50,50,51,50,54,49,53,52,51,51,51,52,51,52,53,54,48,52,51,51,52,52,52,50,51,57,56,49,53,52,53,55,49,52,52,50,52,54,52,50,54,51,52,54,56,55,59,73,69,57,68,96,78,75,67,96,82,71,86,76,66,83,74,65,72,77,77,72,67,80,86,70,81,86,66,89,91,70,92,75,98,65,84,84,62,64,76,66,59,66,66,60,58,65,70,65,70,78,71,69,82,79,79,77,76,77,77,77,73,84,79,80,89,75,79,90,76,79,80,86,82,84,128

Mean predicted aligned error: 19.85 Å